Protein AF-A0A936DWG7-F1 (afdb_monomer_lite)

Radius of gyration: 22.02 Å; chains: 1; bounding box: 69×38×77 Å

Sequence (192 aa):
MTRKFGAIISVIAIIFLAYLLLLCFPQPFFKDSIRYRNLTLYSDRPFDMESGLRLLAMAQDKLGDSPFYLPSEEHTIFICNERWRQILFFNRNYRVGGVNYFPLTRNVFLRDSIIEENRLRGPGGKLVDGDRTLDYFIAHEIAHTLTGEAVEACVITGSPNGFGKAMPITSGRGNPSITMRHSRHSSIKLRK

pLDDT: mean 81.49, std 21.58, range [28.12, 98.62]

Foldseek 3Di:
DVVVVVVVVVVVVVVVVVLLVCLADVQVQFDDWDDDQQEIETENDDADRVLLNVLVVLLVVLLVVDPLDDSPHHAYEYEAADPVVCVSNVVPPLQDQWADDPPSDNYIYGYRAHSNVQWTAGSVRHTDDDPCGVSVSSNVRNLVRSLSVLVVCCVVVVDPVSPPDDDCPPPPDDDDDDDDDDDDDDDDDDDD

Structure (mmCIF, N/CA/C/O backbone):
data_AF-A0A936DWG7-F1
#
_entry.id   AF-A0A936DWG7-F1
#
loop_
_atom_site.group_PDB
_atom_site.id
_atom_site.type_symbol
_atom_site.label_atom_id
_atom_site.label_alt_id
_atom_site.label_comp_id
_atom_site.label_asym_id
_atom_site.label_entity_id
_atom_site.label_seq_id
_atom_site.pdbx_PDB_ins_code
_atom_site.Cartn_x
_atom_site.Cartn_y
_atom_site.Cartn_z
_atom_site.occupancy
_atom_site.B_iso_or_equiv
_atom_site.auth_seq_id
_atom_site.auth_comp_id
_atom_site.auth_asym_id
_atom_site.auth_atom_id
_atom_site.pdbx_PDB_model_num
ATOM 1 N N . MET A 1 1 ? -11.434 16.108 42.142 1.00 59.81 1 MET A N 1
ATOM 2 C CA . MET A 1 1 ? -11.319 16.554 40.732 1.00 59.81 1 MET A CA 1
ATOM 3 C C . MET A 1 1 ? -10.263 15.765 39.944 1.00 59.81 1 MET A C 1
ATOM 5 O O . MET A 1 1 ? -10.524 15.403 38.808 1.00 59.81 1 MET A O 1
ATOM 9 N N . THR A 1 2 ? -9.133 15.390 40.553 1.00 68.06 2 THR A N 1
ATOM 10 C CA . THR A 1 2 ? -7.987 14.684 39.932 1.00 68.06 2 THR A CA 1
ATOM 11 C C . THR A 1 2 ? -8.274 13.295 39.338 1.00 68.06 2 THR A C 1
ATOM 13 O O . THR A 1 2 ? -7.778 12.988 38.259 1.00 68.06 2 THR A O 1
ATOM 16 N N . ARG A 1 3 ? -9.118 12.461 39.967 1.00 73.00 3 ARG A N 1
ATOM 17 C CA . ARG A 1 3 ? -9.408 11.094 39.466 1.00 73.00 3 ARG A CA 1
ATOM 18 C C . ARG A 1 3 ? -10.137 11.069 38.113 1.00 73.00 3 ARG A C 1
ATOM 20 O O . ARG A 1 3 ? -9.858 10.199 37.298 1.00 73.00 3 ARG A O 1
ATOM 27 N N . LYS A 1 4 ? -11.036 12.030 37.855 1.00 75.38 4 LYS A N 1
ATOM 28 C CA . LYS A 1 4 ? -11.759 12.132 36.572 1.00 75.38 4 LYS A CA 1
ATOM 29 C C . LYS A 1 4 ? -10.833 12.581 35.437 1.00 75.38 4 LYS A C 1
ATOM 31 O O . LYS A 1 4 ? -10.908 12.033 34.347 1.00 75.38 4 LYS A O 1
ATOM 36 N N . PHE A 1 5 ? -9.923 13.514 35.718 1.00 78.69 5 PHE A N 1
ATOM 37 C CA . PHE A 1 5 ? -8.893 13.934 34.764 1.00 78.69 5 PHE A CA 1
ATOM 38 C C . PHE A 1 5 ? -7.913 12.802 34.436 1.00 78.69 5 PHE A C 1
ATOM 40 O O . PHE A 1 5 ? -7.628 12.577 33.265 1.00 78.69 5 PHE A O 1
ATOM 47 N N . GLY A 1 6 ? -7.469 12.037 35.442 1.00 83.75 6 GLY A N 1
ATOM 48 C CA . GLY A 1 6 ? -6.632 10.854 35.219 1.00 83.75 6 GLY A CA 1
ATOM 49 C C . GLY A 1 6 ? -7.309 9.820 34.315 1.00 83.75 6 GLY A C 1
ATOM 50 O O . GLY A 1 6 ? -6.704 9.363 33.353 1.00 83.75 6 GLY A O 1
ATOM 51 N N . ALA A 1 7 ? -8.591 9.528 34.556 1.00 88.75 7 ALA A N 1
ATOM 52 C CA . ALA A 1 7 ? -9.354 8.598 33.724 1.00 88.75 7 ALA A CA 1
ATOM 53 C C . ALA A 1 7 ? -9.474 9.063 32.262 1.00 88.75 7 ALA A C 1
ATOM 55 O O . ALA A 1 7 ? -9.305 8.257 31.352 1.00 88.75 7 ALA A O 1
ATOM 56 N N . ILE A 1 8 ? -9.716 10.357 32.024 1.00 92.81 8 ILE A N 1
ATOM 57 C CA . ILE A 1 8 ? -9.799 10.912 30.663 1.00 92.81 8 ILE A CA 1
ATOM 58 C C . ILE A 1 8 ? -8.461 10.757 29.931 1.00 92.81 8 ILE A C 1
ATOM 60 O O . ILE A 1 8 ? -8.442 10.302 28.790 1.00 92.81 8 ILE A O 1
ATOM 64 N N . ILE A 1 9 ? -7.345 11.087 30.587 1.00 93.88 9 ILE A N 1
ATOM 65 C CA . ILE A 1 9 ? -6.008 10.953 29.993 1.00 93.88 9 ILE A CA 1
ATOM 66 C C . ILE A 1 9 ? -5.720 9.491 29.642 1.00 93.88 9 ILE A C 1
ATOM 68 O O . ILE A 1 9 ? -5.266 9.210 28.535 1.00 93.88 9 ILE A O 1
ATOM 72 N N . SER A 1 10 ? -6.035 8.554 30.540 1.00 94.19 10 SER A N 1
ATOM 73 C CA . SER A 1 10 ? -5.861 7.123 30.273 1.00 94.19 10 SER A CA 1
ATOM 74 C C . SER A 1 10 ? -6.688 6.654 29.077 1.00 94.19 10 SER A C 1
ATOM 76 O O . SER A 1 10 ? -6.171 5.933 28.231 1.00 94.19 10 SER A O 1
ATOM 78 N N . VAL A 1 11 ? -7.945 7.092 28.962 1.00 96.00 11 VAL A N 1
ATOM 79 C CA . VAL A 1 11 ? -8.799 6.746 27.815 1.00 96.00 11 VAL A CA 1
ATOM 80 C C . VAL A 1 11 ? -8.210 7.277 26.509 1.00 96.00 11 VAL A C 1
ATOM 82 O O . VAL A 1 11 ? -8.122 6.532 25.536 1.00 96.00 11 VAL A O 1
ATOM 85 N N . ILE A 1 12 ? -7.752 8.532 26.483 1.00 95.81 12 ILE A N 1
ATOM 86 C CA . ILE A 1 12 ? -7.119 9.120 25.293 1.00 95.81 12 ILE A CA 1
ATOM 87 C C . ILE A 1 12 ? -5.849 8.348 24.918 1.00 95.81 12 ILE A C 1
ATOM 89 O O . ILE A 1 12 ? -5.659 8.025 23.747 1.00 95.81 12 ILE A O 1
ATOM 93 N N . ALA A 1 13 ? -5.009 8.006 25.897 1.00 95.75 13 ALA A N 1
ATOM 94 C CA . ALA A 1 13 ? -3.789 7.240 25.665 1.00 95.75 13 ALA A CA 1
ATOM 95 C C . ALA A 1 13 ? -4.081 5.840 25.100 1.00 95.75 13 ALA A C 1
ATOM 97 O O . ALA A 1 13 ? -3.400 5.401 24.176 1.00 95.75 13 ALA A O 1
ATOM 98 N N . ILE A 1 14 ? -5.121 5.165 25.599 1.00 96.75 14 ILE A N 1
ATOM 99 C CA . ILE A 1 14 ? -5.555 3.858 25.088 1.00 96.75 14 ILE A CA 1
ATOM 100 C C . ILE A 1 14 ? -6.045 3.972 23.644 1.00 96.75 14 ILE A C 1
ATOM 102 O O . ILE A 1 14 ? -5.645 3.170 22.807 1.00 96.75 14 ILE A O 1
ATOM 106 N N . ILE A 1 15 ? -6.875 4.972 23.330 1.00 95.88 15 ILE A N 1
ATOM 107 C CA . ILE A 1 15 ? -7.365 5.199 21.961 1.00 95.88 15 ILE A CA 1
ATOM 108 C C . ILE A 1 15 ? -6.196 5.487 21.017 1.00 95.88 15 ILE A C 1
ATOM 110 O O . ILE A 1 15 ? -6.139 4.937 19.919 1.00 95.88 15 ILE A O 1
ATOM 114 N N . PHE A 1 16 ? -5.248 6.317 21.450 1.00 94.62 16 PHE A N 1
ATOM 115 C CA . PHE A 1 16 ? -4.060 6.633 20.669 1.00 94.62 16 PHE A CA 1
ATOM 116 C C . PHE A 1 16 ? -3.202 5.389 20.416 1.00 94.62 16 PHE A C 1
ATOM 118 O O . PHE A 1 16 ? -2.840 5.119 19.274 1.00 94.62 16 PHE A O 1
ATOM 125 N N . LEU A 1 17 ? -2.940 4.585 21.449 1.00 96.00 17 LEU A N 1
ATOM 126 C CA . LEU A 1 17 ? -2.182 3.342 21.314 1.00 96.00 17 LEU A CA 1
ATOM 127 C C . LEU A 1 17 ? -2.896 2.334 20.404 1.00 96.00 17 LEU A C 1
ATOM 129 O O . LEU A 1 17 ? -2.261 1.723 19.549 1.00 96.00 17 LEU A O 1
ATOM 133 N N . ALA A 1 18 ? -4.215 2.192 20.544 1.00 95.38 18 ALA A N 1
ATOM 134 C CA . ALA A 1 18 ? -5.021 1.342 19.675 1.00 95.38 18 ALA A CA 1
ATOM 135 C C . ALA A 1 18 ? -4.953 1.803 18.212 1.00 95.38 18 ALA A C 1
ATOM 137 O O . ALA A 1 18 ? -4.858 0.977 17.307 1.00 95.38 18 ALA A O 1
ATOM 138 N N . TYR A 1 19 ? -4.949 3.115 17.974 1.00 94.50 19 TYR A N 1
ATOM 139 C CA . TYR A 1 19 ? -4.792 3.673 16.637 1.00 94.50 19 TYR A CA 1
ATOM 140 C C . TYR A 1 19 ? -3.392 3.416 16.056 1.00 94.50 19 TYR A C 1
ATOM 142 O O . TYR A 1 19 ? -3.284 3.033 14.894 1.00 94.50 19 TYR A O 1
ATOM 150 N N . LEU A 1 20 ? -2.324 3.532 16.853 1.00 94.06 20 LEU A N 1
ATOM 151 C CA . LEU A 1 20 ? -0.976 3.160 16.405 1.00 94.06 20 LEU A CA 1
ATOM 152 C C . LEU A 1 20 ? -0.886 1.674 16.043 1.00 94.06 20 LEU A C 1
ATOM 154 O O . LEU A 1 20 ? -0.364 1.334 14.985 1.00 94.06 20 LEU A O 1
ATOM 158 N N . LEU A 1 21 ? -1.449 0.793 16.877 1.00 94.69 21 LEU A N 1
ATOM 159 C CA . LEU A 1 21 ? -1.519 -0.639 16.579 1.00 94.69 21 LEU A CA 1
ATOM 160 C C . LEU A 1 21 ? -2.275 -0.908 15.276 1.00 94.69 21 LEU A C 1
ATOM 162 O O . LEU A 1 21 ? -1.849 -1.746 14.488 1.00 94.69 21 LEU A O 1
ATOM 166 N N . LEU A 1 22 ? -3.352 -0.168 15.020 1.00 94.56 22 LEU A N 1
ATOM 167 C CA . LEU A 1 22 ? -4.121 -0.267 13.784 1.00 94.56 22 LEU A CA 1
ATOM 168 C C . LEU A 1 22 ? -3.311 0.146 12.545 1.00 94.56 22 LEU A C 1
ATOM 170 O O . LEU A 1 22 ? -3.463 -0.472 11.494 1.00 94.56 22 LEU A O 1
ATOM 174 N N . LEU A 1 23 ? -2.436 1.151 12.652 1.00 93.44 23 LEU A N 1
ATOM 175 C CA . LEU A 1 23 ? -1.532 1.535 11.560 1.00 93.44 23 LEU A CA 1
ATOM 176 C C . LEU A 1 23 ? -0.423 0.497 11.324 1.00 93.44 23 LEU A C 1
ATOM 178 O O . LEU A 1 23 ? -0.028 0.282 10.177 1.00 93.44 23 LEU A O 1
ATOM 182 N N . CYS A 1 24 ? 0.052 -0.162 12.385 1.00 94.25 24 CYS A N 1
ATOM 183 C CA . CYS A 1 24 ? 1.051 -1.233 12.306 1.00 94.25 24 CYS A CA 1
ATOM 184 C C . CYS A 1 24 ? 0.480 -2.543 11.75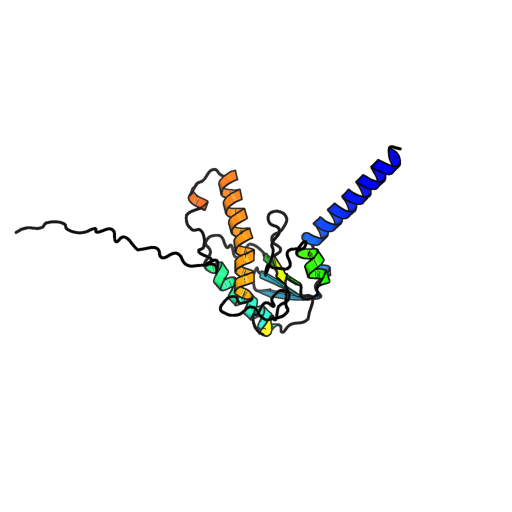2 1.00 94.25 24 CYS A C 1
ATOM 186 O O . CYS A 1 24 ? 1.146 -3.212 10.962 1.00 94.25 24 CYS A O 1
ATOM 188 N N . PHE A 1 25 ? -0.758 -2.879 12.124 1.00 95.44 25 PHE A N 1
ATOM 189 C CA . PHE A 1 25 ? -1.418 -4.141 11.786 1.00 95.44 25 PHE A CA 1
ATOM 190 C C . PHE A 1 25 ? -2.787 -3.923 11.112 1.00 95.44 25 PHE A C 1
ATOM 192 O O . PHE A 1 25 ? -3.827 -4.286 11.670 1.00 95.44 25 PHE A O 1
ATOM 199 N N . PRO A 1 26 ? -2.829 -3.319 9.910 1.00 95.62 26 PRO A N 1
ATOM 200 C CA . PRO A 1 26 ? -4.082 -3.000 9.224 1.00 95.62 26 PRO A CA 1
ATOM 201 C C . PRO A 1 26 ? -4.750 -4.216 8.553 1.00 95.62 26 PRO A C 1
ATOM 203 O O . PRO A 1 26 ? -5.912 -4.119 8.162 1.00 95.62 26 PRO A O 1
ATOM 206 N N . GLN A 1 27 ? -4.064 -5.361 8.434 1.00 96.06 27 GLN A N 1
ATOM 207 C CA . GLN A 1 27 ? -4.503 -6.558 7.697 1.00 96.06 27 GLN A CA 1
ATOM 208 C C . GLN A 1 27 ? -5.935 -7.021 8.024 1.00 96.06 27 GLN A C 1
ATOM 210 O O . GLN A 1 27 ? -6.657 -7.328 7.080 1.00 96.06 27 GLN A O 1
ATOM 215 N N . PRO A 1 28 ? -6.418 -7.015 9.287 1.00 95.69 28 PRO A N 1
ATOM 216 C CA . PRO A 1 28 ? -7.787 -7.439 9.602 1.00 95.69 28 PRO A CA 1
ATOM 217 C C . PRO A 1 28 ? -8.892 -6.650 8.878 1.00 95.69 28 PRO A C 1
ATOM 219 O O . PRO A 1 28 ? -10.031 -7.107 8.803 1.00 95.69 28 PRO A O 1
ATOM 222 N N . PHE A 1 29 ? -8.583 -5.462 8.347 1.00 95.56 29 PHE A N 1
ATOM 223 C CA . PHE A 1 29 ? -9.537 -4.624 7.622 1.00 95.56 29 PHE A CA 1
ATOM 224 C C . PHE A 1 29 ? -9.591 -4.902 6.113 1.00 95.56 29 PHE A C 1
ATOM 226 O O . PHE A 1 29 ? -10.450 -4.322 5.437 1.00 95.56 29 PHE A O 1
ATOM 233 N N . PHE A 1 30 ? -8.728 -5.775 5.590 1.00 96.56 30 PHE A N 1
ATOM 234 C CA . PHE A 1 30 ? -8.588 -6.088 4.167 1.00 96.56 30 PHE A CA 1
ATOM 235 C C . PHE A 1 30 ? -8.782 -7.588 3.962 1.00 96.56 30 PHE A C 1
ATOM 237 O O . PHE A 1 30 ? -8.206 -8.401 4.680 1.00 96.56 30 PHE A O 1
ATOM 244 N N . LYS A 1 31 ? -9.652 -7.953 3.022 1.00 93.94 31 LYS A N 1
ATOM 245 C CA . LYS A 1 31 ? -10.108 -9.341 2.865 1.00 93.94 31 LYS A CA 1
ATOM 246 C C . LYS A 1 31 ? -9.273 -10.113 1.859 1.00 93.94 31 LYS A C 1
ATOM 248 O O . LYS A 1 31 ? -9.042 -11.299 2.057 1.00 93.94 31 LYS A O 1
ATOM 253 N N . ASP A 1 32 ? -8.833 -9.427 0.813 1.00 96.62 32 ASP A N 1
ATOM 254 C CA . ASP A 1 32 ? -8.128 -10.029 -0.304 1.00 96.62 32 ASP A CA 1
ATOM 255 C C . ASP A 1 32 ? -6.668 -9.607 -0.270 1.00 96.62 32 ASP A C 1
ATOM 257 O O . ASP A 1 32 ? -6.347 -8.444 -0.001 1.00 96.62 32 ASP A O 1
ATOM 261 N N . SER A 1 33 ? -5.776 -10.554 -0.537 1.00 98.06 33 SER A N 1
ATOM 262 C CA . SER A 1 33 ? -4.351 -10.280 -0.598 1.00 98.06 33 SER A CA 1
ATOM 263 C C . SER A 1 33 ? -3.635 -11.167 -1.599 1.00 98.06 33 SER A C 1
ATOM 265 O O . SER A 1 33 ? -4.058 -12.279 -1.912 1.00 98.06 33 SER A O 1
ATOM 267 N N . ILE A 1 34 ? -2.527 -10.648 -2.114 1.00 98.31 34 ILE A N 1
ATOM 268 C CA . ILE A 1 34 ? -1.602 -11.395 -2.955 1.00 98.31 34 ILE A CA 1
ATOM 269 C C . ILE A 1 34 ? -0.180 -10.941 -2.653 1.00 98.31 34 ILE A C 1
ATOM 271 O O . ILE A 1 34 ? 0.059 -9.796 -2.262 1.00 98.31 34 ILE A O 1
ATOM 275 N N . ARG A 1 35 ? 0.784 -11.838 -2.838 1.00 98.31 35 ARG A N 1
ATOM 276 C CA . ARG A 1 35 ? 2.198 -11.546 -2.622 1.00 98.31 35 ARG A CA 1
ATOM 277 C C . ARG A 1 35 ? 2.997 -11.855 -3.875 1.00 98.31 35 ARG A C 1
ATOM 279 O O . ARG A 1 35 ? 2.847 -12.921 -4.465 1.00 98.31 35 ARG A O 1
ATOM 286 N N . TYR A 1 36 ? 3.887 -10.938 -4.229 1.00 98.12 36 TYR A N 1
ATOM 287 C CA . TYR A 1 36 ? 4.891 -11.126 -5.263 1.00 98.12 36 TYR A CA 1
ATOM 288 C C . TYR A 1 36 ? 6.257 -10.739 -4.691 1.00 98.12 36 TYR A C 1
ATOM 290 O O . TYR A 1 36 ? 6.542 -9.571 -4.426 1.00 98.12 36 TYR A O 1
ATOM 298 N N . ARG A 1 37 ? 7.100 -11.752 -4.458 1.00 96.31 37 ARG A N 1
ATOM 299 C CA . ARG A 1 37 ? 8.408 -11.625 -3.793 1.00 96.31 37 ARG A CA 1
ATOM 300 C C . ARG A 1 37 ? 8.305 -10.940 -2.421 1.00 96.31 37 ARG A C 1
ATOM 302 O O . ARG A 1 37 ? 7.714 -11.518 -1.512 1.00 96.31 37 ARG A O 1
ATOM 309 N N . ASN A 1 38 ? 8.888 -9.757 -2.251 1.00 97.00 38 ASN A N 1
ATOM 310 C CA . ASN A 1 38 ? 8.890 -8.960 -1.022 1.00 97.00 38 ASN A CA 1
ATOM 311 C C . ASN A 1 38 ? 7.795 -7.880 -0.987 1.00 97.00 38 ASN A C 1
ATOM 313 O O . ASN A 1 38 ? 7.716 -7.129 -0.017 1.00 97.00 38 ASN A O 1
ATOM 317 N N . LEU A 1 39 ? 6.939 -7.803 -2.011 1.00 98.38 39 LEU A N 1
ATOM 318 C CA . LEU A 1 39 ? 5.782 -6.913 -2.020 1.00 98.38 39 LEU A CA 1
ATOM 319 C C . LEU A 1 39 ? 4.508 -7.709 -1.730 1.00 98.38 39 LEU A C 1
ATOM 321 O O . LEU A 1 39 ? 4.229 -8.714 -2.389 1.00 98.38 39 LEU A O 1
ATOM 325 N N . THR A 1 40 ? 3.718 -7.244 -0.767 1.00 98.50 40 THR A N 1
ATOM 326 C CA . THR A 1 40 ? 2.397 -7.815 -0.467 1.00 98.50 40 THR A CA 1
ATOM 327 C C . THR A 1 40 ? 1.323 -6.763 -0.690 1.00 98.50 40 THR A C 1
ATOM 329 O O . THR A 1 40 ? 1.408 -5.671 -0.137 1.00 98.50 40 THR A O 1
ATOM 332 N N . LEU A 1 41 ? 0.310 -7.092 -1.484 1.00 98.56 41 LEU A N 1
ATOM 333 C CA . LEU A 1 41 ? -0.851 -6.251 -1.745 1.00 98.56 41 LEU A CA 1
ATOM 334 C C . LEU A 1 41 ? -2.045 -6.763 -0.954 1.00 98.56 41 LEU A C 1
ATOM 336 O O . LEU A 1 41 ? -2.360 -7.947 -1.014 1.00 98.56 41 LEU A O 1
ATOM 340 N N . TYR A 1 42 ? -2.735 -5.855 -0.283 1.00 98.44 42 TYR A N 1
ATOM 341 C CA . TYR A 1 42 ? -4.020 -6.065 0.361 1.00 98.44 42 TYR A CA 1
ATOM 342 C C . TYR A 1 42 ? -5.062 -5.144 -0.266 1.00 98.44 42 TYR A C 1
ATOM 344 O O . TYR A 1 42 ? -4.783 -3.982 -0.565 1.00 98.44 42 TYR A O 1
ATOM 352 N N . SER A 1 43 ? -6.283 -5.642 -0.409 1.00 97.69 43 SER A N 1
ATOM 353 C CA . SER A 1 43 ? -7.432 -4.882 -0.885 1.00 97.69 43 SER A CA 1
ATOM 354 C C . SER A 1 43 ? -8.655 -5.184 -0.026 1.00 97.69 43 SER A C 1
ATOM 356 O O . SER A 1 43 ? -8.849 -6.282 0.501 1.00 97.69 43 SER A O 1
ATOM 358 N N . ASP A 1 44 ? -9.493 -4.171 0.154 1.00 95.69 44 ASP A N 1
ATOM 359 C CA . ASP A 1 44 ? -10.785 -4.323 0.810 1.00 95.69 44 ASP A CA 1
ATOM 360 C C . ASP A 1 44 ? -11.908 -4.778 -0.133 1.00 95.69 44 ASP A C 1
ATOM 362 O O . ASP A 1 44 ? -13.033 -5.010 0.323 1.00 95.69 44 ASP A O 1
ATOM 366 N N . ARG A 1 45 ? -11.594 -4.921 -1.423 1.00 95.12 45 ARG A N 1
ATOM 367 C CA . ARG A 1 45 ? -12.447 -5.487 -2.470 1.00 95.12 45 ARG A CA 1
ATOM 368 C C . ARG A 1 45 ? -11.715 -6.629 -3.186 1.00 95.12 45 ARG A C 1
ATOM 370 O O . ARG A 1 45 ? -10.493 -6.525 -3.334 1.00 95.12 45 ARG A O 1
ATOM 377 N N . PRO A 1 46 ? -12.446 -7.638 -3.688 1.00 96.50 46 PRO A N 1
ATOM 378 C CA . PRO A 1 46 ? -11.851 -8.700 -4.486 1.00 96.50 46 PRO A CA 1
ATOM 379 C C . PRO A 1 46 ? -11.253 -8.136 -5.770 1.00 96.50 46 PRO A C 1
ATOM 381 O O . PRO A 1 46 ? -11.751 -7.148 -6.313 1.00 96.50 46 PRO A O 1
ATOM 384 N N . PHE A 1 47 ? -10.194 -8.784 -6.238 1.00 96.88 47 PHE A N 1
ATOM 385 C CA . PHE A 1 47 ? -9.507 -8.458 -7.480 1.00 96.88 47 PHE A CA 1
ATOM 386 C C . PHE A 1 47 ? -8.986 -9.735 -8.142 1.00 96.88 47 PHE A C 1
ATOM 388 O O . PHE A 1 47 ? -8.818 -10.769 -7.490 1.00 96.88 47 PHE A O 1
ATOM 395 N N . ASP A 1 48 ? -8.729 -9.663 -9.442 1.00 96.75 48 ASP A N 1
ATOM 396 C CA . ASP A 1 48 ? -8.140 -10.764 -10.199 1.00 96.75 48 ASP A CA 1
ATOM 397 C C . ASP A 1 48 ? -6.681 -11.026 -9.781 1.00 96.75 48 ASP A C 1
ATOM 399 O O . ASP A 1 48 ? -5.830 -10.129 -9.786 1.00 96.75 48 ASP A O 1
ATOM 403 N N . MET A 1 49 ? -6.372 -12.283 -9.451 1.00 96.81 49 MET A N 1
ATOM 404 C CA . MET A 1 49 ? -5.053 -12.684 -8.954 1.00 96.81 49 MET A CA 1
ATOM 405 C C . MET A 1 49 ? -3.946 -12.396 -9.971 1.00 96.81 49 MET A C 1
ATOM 407 O O . MET A 1 49 ? -2.874 -11.919 -9.593 1.00 96.81 49 MET A O 1
ATOM 411 N N . GLU A 1 50 ? -4.191 -12.667 -11.255 1.00 98.06 50 GLU A N 1
ATOM 412 C CA . GLU A 1 50 ? -3.192 -12.461 -12.304 1.00 98.06 50 GLU A CA 1
ATOM 413 C C . GLU A 1 50 ? -2.863 -10.969 -12.449 1.00 98.06 50 GLU A C 1
ATOM 415 O O . GLU A 1 50 ? -1.697 -10.577 -12.504 1.00 98.06 50 GLU A O 1
ATOM 420 N N . SER A 1 51 ? -3.889 -10.120 -12.416 1.00 98.12 51 SER A N 1
ATOM 421 C CA . SER A 1 51 ? -3.757 -8.664 -12.420 1.00 98.12 51 SER A CA 1
ATOM 422 C C . SER A 1 51 ? -2.994 -8.141 -11.208 1.00 98.12 51 SER A C 1
ATOM 424 O O . SER A 1 51 ? -2.099 -7.312 -11.370 1.00 98.12 51 SER A O 1
ATOM 426 N N . GLY A 1 52 ? -3.279 -8.656 -10.009 1.00 98.19 52 GLY A N 1
ATOM 427 C CA . G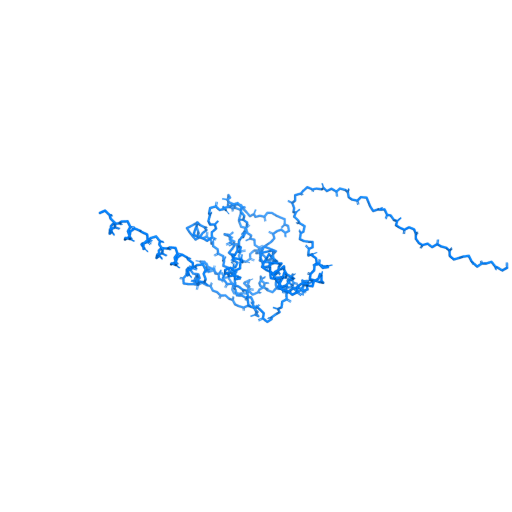LY A 1 52 ? -2.547 -8.294 -8.795 1.00 98.19 52 GLY A CA 1
ATOM 428 C C . GLY A 1 52 ? -1.064 -8.678 -8.849 1.00 98.19 52 GLY A C 1
ATOM 429 O O . GLY A 1 52 ? -0.204 -7.876 -8.485 1.00 98.19 52 GLY A O 1
ATOM 430 N N . LEU A 1 53 ? -0.743 -9.872 -9.359 1.00 98.62 53 LEU A N 1
ATOM 431 C CA . LEU A 1 53 ? 0.644 -10.309 -9.554 1.00 98.62 53 LEU A CA 1
ATOM 432 C C . LEU A 1 53 ? 1.372 -9.447 -10.591 1.00 98.62 53 LEU A C 1
ATOM 434 O O . LEU A 1 53 ? 2.490 -9.000 -10.330 1.00 98.62 53 LEU A O 1
ATOM 438 N N . ARG A 1 54 ? 0.735 -9.160 -11.736 1.00 98.56 54 ARG A N 1
ATOM 439 C CA . ARG A 1 54 ? 1.288 -8.262 -12.765 1.00 98.56 54 ARG A CA 1
ATOM 440 C C . ARG A 1 54 ? 1.545 -6.864 -12.211 1.00 98.56 54 ARG A C 1
ATOM 442 O O . ARG A 1 54 ? 2.612 -6.306 -12.452 1.00 98.56 54 ARG A O 1
ATOM 449 N N . LEU A 1 55 ? 0.600 -6.314 -11.449 1.00 98.50 55 LEU A N 1
ATOM 450 C CA . LEU A 1 55 ? 0.733 -5.009 -10.805 1.00 98.50 55 LEU A CA 1
ATOM 451 C C . LEU A 1 55 ? 1.974 -4.949 -9.906 1.00 98.50 55 LEU A C 1
ATOM 453 O O . LEU A 1 55 ? 2.768 -4.013 -10.010 1.00 98.50 55 LEU A O 1
ATOM 457 N N . LEU A 1 56 ? 2.161 -5.953 -9.045 1.00 98.50 56 LEU A N 1
ATOM 458 C CA . LEU A 1 56 ? 3.313 -5.997 -8.145 1.00 98.50 56 LEU A CA 1
ATOM 459 C C . LEU A 1 56 ? 4.633 -6.238 -8.877 1.00 98.50 56 LEU A C 1
ATOM 461 O O . LEU A 1 56 ? 5.647 -5.678 -8.466 1.00 98.50 56 LEU A O 1
ATOM 465 N N . ALA A 1 57 ? 4.633 -7.014 -9.962 1.00 98.38 57 ALA A N 1
ATOM 466 C CA . ALA A 1 57 ? 5.811 -7.170 -10.809 1.00 98.38 57 ALA A CA 1
ATOM 467 C C . ALA A 1 57 ? 6.232 -5.830 -11.433 1.00 98.38 57 ALA A C 1
ATOM 469 O O . ALA A 1 57 ? 7.382 -5.430 -11.280 1.00 98.38 57 ALA A O 1
ATOM 470 N N . MET A 1 58 ? 5.291 -5.080 -12.020 1.00 98.12 58 MET A N 1
ATOM 471 C CA . MET A 1 58 ? 5.572 -3.753 -12.588 1.00 98.12 58 MET A CA 1
ATOM 472 C C . MET A 1 58 ? 6.080 -2.760 -11.535 1.00 98.12 58 MET A C 1
ATOM 474 O O . MET A 1 58 ? 7.011 -1.996 -11.793 1.00 98.12 58 MET A O 1
ATOM 478 N N . ALA A 1 59 ? 5.494 -2.771 -10.333 1.00 97.88 59 ALA A N 1
ATOM 479 C CA . ALA A 1 59 ? 5.955 -1.925 -9.235 1.00 97.88 59 ALA A CA 1
ATOM 480 C C . ALA A 1 59 ? 7.371 -2.310 -8.780 1.00 97.88 59 ALA A C 1
ATOM 482 O O . ALA A 1 59 ? 8.198 -1.432 -8.535 1.00 97.88 59 ALA A O 1
ATOM 483 N N . GLN A 1 60 ? 7.668 -3.609 -8.698 1.00 96.94 60 GLN A N 1
ATOM 484 C CA . GLN A 1 60 ? 8.997 -4.100 -8.354 1.00 96.94 60 GLN A CA 1
ATOM 485 C C . GLN A 1 60 ? 10.044 -3.719 -9.402 1.00 96.94 60 GLN A C 1
ATOM 487 O O . GLN A 1 60 ? 11.133 -3.306 -9.014 1.00 96.94 60 GLN A O 1
ATOM 492 N N . ASP A 1 61 ? 9.728 -3.807 -10.694 1.00 96.81 61 ASP A N 1
ATOM 493 C CA . ASP A 1 61 ? 10.660 -3.414 -11.756 1.00 96.81 61 ASP A CA 1
ATOM 494 C C . ASP A 1 61 ? 11.060 -1.938 -11.610 1.00 96.81 61 ASP A C 1
ATOM 496 O O . ASP A 1 61 ? 12.243 -1.611 -11.645 1.00 96.81 61 ASP A O 1
ATOM 500 N N . LYS A 1 62 ? 10.098 -1.051 -11.311 1.00 95.69 62 LYS A N 1
ATOM 501 C CA . LYS A 1 62 ? 10.377 0.373 -11.033 1.00 95.69 62 LYS A CA 1
ATOM 502 C C . LYS A 1 62 ? 11.210 0.595 -9.775 1.00 95.69 62 LYS A C 1
ATOM 504 O O . LYS A 1 62 ? 11.994 1.538 -9.714 1.00 95.69 62 LYS A O 1
ATOM 509 N N . LEU A 1 63 ? 11.004 -0.226 -8.747 1.00 96.19 63 LEU A N 1
ATOM 510 C CA . LEU A 1 63 ? 11.789 -0.161 -7.516 1.00 96.19 63 LEU A CA 1
ATOM 511 C C . LEU A 1 63 ? 13.211 -0.684 -7.724 1.00 96.19 63 LEU A C 1
ATOM 513 O O . LEU A 1 63 ? 14.132 -0.157 -7.109 1.00 96.19 63 LEU A O 1
ATOM 517 N N . GLY A 1 64 ? 13.400 -1.661 -8.614 1.00 94.00 64 GLY A N 1
ATOM 518 C CA . GLY A 1 64 ? 14.704 -2.224 -8.966 1.00 94.00 64 GLY A CA 1
ATOM 519 C C . GLY A 1 64 ? 15.683 -1.207 -9.558 1.00 94.00 64 GLY A C 1
ATOM 520 O O . GLY A 1 64 ? 16.892 -1.382 -9.427 1.00 94.00 64 GLY A O 1
ATOM 521 N N . ASP A 1 65 ? 15.177 -0.113 -10.129 1.00 91.38 65 ASP A N 1
ATOM 522 C CA . ASP A 1 65 ? 15.998 1.006 -10.604 1.00 91.38 65 ASP A CA 1
ATOM 523 C C . ASP A 1 65 ? 16.582 1.856 -9.456 1.00 91.38 65 ASP A C 1
ATOM 525 O O . ASP A 1 65 ? 17.503 2.653 -9.663 1.00 91.38 65 ASP A O 1
ATOM 529 N N . SER A 1 66 ? 16.057 1.712 -8.233 1.00 88.31 66 SER A N 1
ATOM 530 C CA . SER A 1 66 ? 16.529 2.440 -7.057 1.00 88.31 66 SER A CA 1
ATOM 531 C C . SER A 1 66 ? 17.713 1.724 -6.398 1.00 88.31 66 SER A C 1
ATOM 533 O O . SER A 1 66 ? 17.587 0.565 -6.006 1.00 88.31 66 SER A O 1
ATOM 535 N N . PRO A 1 67 ? 18.840 2.417 -6.144 1.00 90.75 67 PRO A N 1
ATOM 536 C CA . PRO A 1 67 ? 19.961 1.836 -5.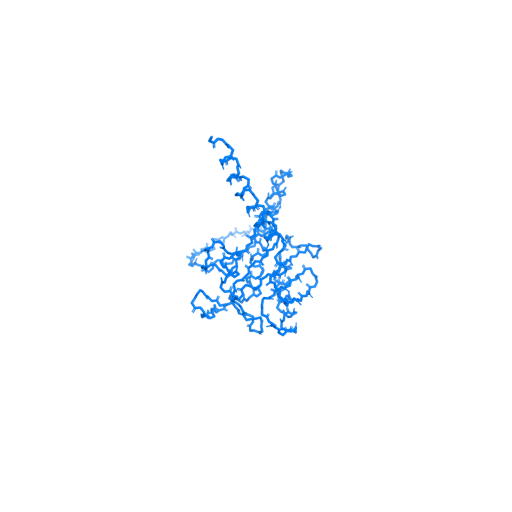405 1.00 90.75 67 PRO A CA 1
ATOM 537 C C . PRO A 1 67 ? 19.643 1.584 -3.923 1.00 90.75 67 PRO A C 1
ATOM 539 O O . PRO A 1 67 ? 20.412 0.907 -3.248 1.00 90.75 67 PRO A O 1
ATOM 542 N N . PHE A 1 68 ? 18.547 2.152 -3.411 1.00 91.19 68 PHE A N 1
ATOM 543 C CA . PHE A 1 68 ? 18.110 1.974 -2.027 1.00 91.19 68 PHE A CA 1
ATOM 544 C C . PHE A 1 68 ? 17.150 0.797 -1.859 1.00 91.19 68 PHE A C 1
ATOM 546 O O . PHE A 1 68 ? 16.852 0.421 -0.734 1.00 91.19 68 PHE A O 1
ATOM 553 N N . TYR A 1 69 ? 16.643 0.223 -2.953 1.00 93.69 69 TYR A N 1
ATOM 554 C CA . TYR A 1 69 ? 15.715 -0.893 -2.865 1.00 93.69 69 TYR A CA 1
ATOM 555 C C . TYR A 1 69 ? 16.460 -2.200 -2.602 1.00 93.69 69 TYR A C 1
ATOM 557 O O . TYR A 1 69 ? 17.336 -2.605 -3.368 1.00 93.69 69 TYR A O 1
ATOM 565 N N . LEU A 1 70 ? 16.068 -2.889 -1.534 1.00 91.69 70 LEU A N 1
ATOM 566 C CA . LEU A 1 70 ? 16.615 -4.186 -1.166 1.00 91.69 70 LEU A CA 1
ATOM 567 C C . LEU A 1 70 ? 15.529 -5.262 -1.312 1.00 91.69 70 LEU A C 1
ATOM 569 O O . LEU A 1 70 ? 14.531 -5.227 -0.593 1.00 91.69 70 LEU A O 1
ATOM 573 N N . PRO A 1 71 ? 15.715 -6.277 -2.179 1.00 89.94 71 PRO A N 1
ATOM 574 C CA . PRO A 1 71 ? 14.747 -7.369 -2.334 1.00 89.94 71 PRO A CA 1
ATOM 575 C C . PRO A 1 71 ? 14.498 -8.190 -1.058 1.00 89.94 71 PRO A C 1
ATOM 577 O O . PRO A 1 71 ? 13.543 -8.961 -1.004 1.00 89.94 71 PRO A O 1
ATOM 580 N N . SER A 1 72 ? 15.363 -8.060 -0.048 1.00 91.19 72 SER A N 1
ATOM 581 C CA . SER A 1 72 ? 15.206 -8.681 1.269 1.00 91.19 72 SER A CA 1
ATOM 582 C C . SER A 1 72 ? 14.240 -7.934 2.193 1.00 91.19 72 SER A C 1
ATOM 584 O O . SER A 1 72 ? 13.832 -8.499 3.203 1.00 91.19 72 SER A O 1
ATOM 586 N N . GLU A 1 73 ? 13.891 -6.681 1.894 1.00 92.38 73 GLU A N 1
ATOM 587 C CA . GLU A 1 73 ? 13.015 -5.868 2.738 1.00 92.38 73 GLU A CA 1
ATOM 588 C C . GLU A 1 73 ? 11.560 -5.969 2.294 1.00 92.38 73 GLU A C 1
ATOM 590 O O . GLU A 1 73 ? 11.234 -5.777 1.124 1.00 92.38 73 GLU A O 1
ATOM 595 N N . GLU A 1 74 ? 10.667 -6.282 3.229 1.00 95.06 74 GLU A N 1
ATOM 596 C CA . GLU A 1 74 ? 9.247 -6.419 2.925 1.00 95.06 74 GLU A CA 1
ATOM 597 C C . GLU A 1 74 ? 8.531 -5.067 2.915 1.00 95.06 74 GLU A C 1
ATOM 599 O O . GLU A 1 74 ? 8.676 -4.255 3.834 1.00 95.06 74 GLU A O 1
ATOM 604 N N . HIS A 1 75 ? 7.682 -4.869 1.906 1.00 96.06 75 HIS A N 1
ATOM 605 C CA . HIS A 1 75 ? 6.768 -3.735 1.824 1.00 96.06 75 HIS A CA 1
ATOM 606 C C . HIS A 1 75 ? 5.338 -4.236 1.666 1.00 96.06 75 HIS A C 1
ATOM 608 O O . HIS A 1 75 ? 5.054 -5.139 0.871 1.00 96.06 75 HIS A O 1
ATOM 614 N N . THR A 1 76 ? 4.424 -3.621 2.414 1.00 97.81 76 THR A N 1
ATOM 615 C CA . THR A 1 76 ? 3.008 -3.984 2.373 1.00 97.81 76 THR A CA 1
ATOM 616 C C . THR A 1 76 ? 2.183 -2.811 1.873 1.00 97.81 76 THR A C 1
ATOM 618 O O . THR A 1 76 ? 2.287 -1.701 2.389 1.00 97.81 76 THR A O 1
ATOM 621 N N . ILE A 1 77 ? 1.368 -3.071 0.859 1.00 98.19 77 ILE A N 1
ATOM 622 C CA . ILE A 1 77 ? 0.522 -2.110 0.169 1.00 98.19 77 ILE A CA 1
ATOM 623 C C . ILE A 1 77 ? -0.933 -2.421 0.511 1.00 98.19 77 ILE A C 1
ATOM 625 O O . ILE A 1 77 ? -1.360 -3.567 0.418 1.00 98.19 77 ILE A O 1
ATOM 629 N N . PHE A 1 78 ? -1.707 -1.398 0.847 1.00 97.94 78 PHE A N 1
ATOM 630 C CA . PHE A 1 78 ? -3.120 -1.490 1.191 1.00 97.94 78 PHE A CA 1
ATOM 631 C C . PHE A 1 78 ? -3.943 -0.588 0.271 1.00 97.94 78 PHE A C 1
ATOM 633 O O . PHE A 1 78 ? -3.767 0.630 0.278 1.00 97.94 78 PHE A O 1
ATOM 640 N N . ILE A 1 79 ? -4.863 -1.164 -0.504 1.00 97.06 79 ILE A N 1
ATOM 641 C CA . ILE A 1 79 ? -5.816 -0.412 -1.326 1.00 97.06 79 ILE A CA 1
ATOM 642 C C . ILE A 1 79 ? -7.081 -0.140 -0.513 1.00 97.06 79 ILE A C 1
ATOM 644 O O . ILE A 1 79 ? -7.871 -1.040 -0.231 1.00 97.06 79 ILE A O 1
ATOM 648 N N . CYS A 1 80 ? -7.281 1.120 -0.142 1.00 94.94 80 CYS A N 1
ATOM 649 C CA . CYS A 1 80 ? -8.441 1.605 0.595 1.00 94.94 80 CYS A CA 1
ATOM 650 C C . CYS A 1 80 ? -9.538 2.057 -0.380 1.00 94.94 80 CYS A C 1
ATOM 652 O O . CYS A 1 80 ? -9.658 3.255 -0.671 1.00 94.94 80 CYS A O 1
ATOM 654 N N . ASN A 1 81 ? -10.354 1.130 -0.888 1.00 93.56 81 ASN A N 1
ATOM 655 C CA . ASN A 1 81 ? -11.439 1.492 -1.802 1.00 93.56 81 ASN A CA 1
ATOM 656 C C . ASN A 1 81 ? -12.620 2.142 -1.077 1.00 93.56 81 ASN A C 1
ATOM 658 O O . ASN A 1 81 ? -13.183 3.122 -1.563 1.00 93.56 81 ASN A O 1
ATOM 662 N N . GLU A 1 82 ? -12.975 1.651 0.110 1.00 91.81 82 GLU A N 1
ATOM 663 C CA . GLU A 1 82 ? -14.072 2.222 0.886 1.00 91.81 82 GLU A CA 1
ATOM 664 C C . GLU A 1 82 ? -13.692 3.538 1.572 1.00 91.81 82 GLU A C 1
ATOM 666 O O . GLU A 1 82 ? -12.635 3.682 2.197 1.00 91.81 82 GLU A O 1
ATOM 671 N N . ARG A 1 83 ? -14.620 4.503 1.537 1.00 88.44 83 ARG A N 1
ATOM 672 C CA . ARG A 1 83 ? -14.393 5.859 2.059 1.00 88.44 83 ARG A CA 1
ATOM 673 C C . ARG A 1 83 ? -13.987 5.866 3.532 1.00 88.44 83 ARG A C 1
ATOM 675 O O . ARG A 1 83 ? -13.134 6.656 3.918 1.00 88.44 83 ARG A O 1
ATOM 682 N N . TRP A 1 84 ? -14.572 5.009 4.365 1.00 90.81 84 TRP A N 1
ATOM 683 C CA . TRP A 1 84 ? -14.250 4.985 5.794 1.00 90.81 84 TRP A CA 1
ATOM 684 C C . TRP A 1 84 ? -12.818 4.494 6.066 1.00 90.81 84 TRP A C 1
ATOM 686 O O . TRP A 1 84 ? -12.175 5.019 6.972 1.00 90.81 84 TRP A O 1
ATOM 696 N N . ARG A 1 85 ? -12.277 3.575 5.249 1.00 92.81 85 ARG A N 1
ATOM 697 C CA . ARG A 1 85 ? -10.864 3.164 5.337 1.00 92.81 85 ARG A CA 1
ATOM 698 C C . ARG A 1 85 ? -9.946 4.298 4.918 1.00 92.81 85 ARG A C 1
ATOM 700 O O . ARG A 1 85 ? -8.948 4.547 5.581 1.00 92.81 85 ARG A O 1
ATOM 707 N N . GLN A 1 86 ? -10.316 5.046 3.880 1.00 90.19 86 GLN A N 1
ATOM 708 C CA . GLN A 1 86 ? -9.571 6.250 3.507 1.00 90.19 86 GLN A CA 1
ATOM 709 C C . GLN A 1 86 ? -9.567 7.275 4.649 1.00 90.19 86 GLN A C 1
ATOM 711 O O . GLN A 1 86 ? -8.518 7.809 4.979 1.00 90.19 86 GLN A O 1
ATOM 716 N N . ILE A 1 87 ? -10.705 7.523 5.308 1.00 88.69 87 ILE A N 1
ATOM 717 C CA . ILE A 1 87 ? -10.767 8.420 6.478 1.00 88.69 87 ILE A CA 1
ATOM 718 C C . ILE A 1 87 ? -9.804 7.951 7.579 1.00 88.69 87 ILE A C 1
ATOM 720 O O . ILE A 1 87 ? -9.089 8.775 8.148 1.00 88.69 87 ILE A O 1
ATOM 724 N N . LEU A 1 88 ? -9.779 6.645 7.847 1.00 90.75 88 LEU A N 1
ATOM 725 C CA . LEU A 1 88 ? -8.989 6.039 8.914 1.00 90.75 88 LEU A CA 1
ATOM 726 C C . LEU A 1 88 ? -7.474 6.063 8.641 1.00 90.75 88 LEU A C 1
ATOM 728 O O . LEU A 1 88 ? -6.695 6.385 9.537 1.00 90.75 88 LEU A O 1
ATOM 732 N N . PHE A 1 89 ? -7.071 5.751 7.406 1.00 90.25 89 PHE A N 1
ATOM 733 C CA . PHE A 1 89 ? -5.669 5.557 7.021 1.00 90.25 89 PHE A CA 1
ATOM 734 C C . PHE A 1 89 ? -5.037 6.736 6.262 1.00 90.25 89 PHE A C 1
ATOM 736 O O . PHE A 1 89 ? -3.847 6.690 6.002 1.00 90.25 89 PHE A O 1
ATOM 743 N N . PHE A 1 90 ? -5.787 7.784 5.885 1.00 87.00 90 PHE A N 1
ATOM 744 C CA . PHE A 1 90 ? -5.240 8.977 5.200 1.00 87.00 90 PHE A CA 1
ATOM 745 C C . PHE A 1 90 ? -5.309 10.256 6.049 1.00 87.00 90 PHE A C 1
ATOM 747 O O . PHE A 1 90 ? -4.950 11.333 5.567 1.00 87.00 90 PHE A O 1
ATOM 754 N N . ASN A 1 91 ? -5.809 10.186 7.291 1.00 73.38 91 ASN A N 1
ATOM 755 C CA . ASN A 1 91 ? -5.868 11.311 8.239 1.00 73.38 91 ASN A CA 1
ATOM 756 C C . ASN A 1 91 ? -6.332 12.645 7.627 1.00 73.38 91 ASN A C 1
ATOM 758 O O . ASN A 1 91 ? -5.773 13.707 7.891 1.00 73.38 91 ASN A O 1
ATOM 762 N N . ARG A 1 92 ? -7.401 12.586 6.820 1.00 59.69 92 ARG A N 1
ATOM 763 C CA . ARG A 1 92 ? -8.046 13.709 6.109 1.00 59.69 92 ARG A CA 1
ATOM 764 C C . ARG A 1 92 ? -7.329 14.278 4.880 1.00 59.69 92 ARG A C 1
ATOM 766 O O . ARG A 1 92 ? -7.887 15.179 4.249 1.00 59.69 92 ARG A O 1
ATOM 773 N N . ASN A 1 93 ? -6.180 13.751 4.461 1.00 66.12 93 ASN A N 1
ATOM 774 C CA . ASN A 1 93 ? -5.574 14.160 3.193 1.00 66.12 93 ASN A CA 1
ATOM 775 C C . ASN A 1 93 ? -6.154 13.370 2.007 1.00 66.12 93 ASN A C 1
ATOM 777 O O . ASN A 1 93 ? -5.480 12.583 1.357 1.00 66.12 93 ASN A O 1
ATOM 781 N N . TYR A 1 94 ? -7.427 13.600 1.682 1.00 60.66 94 TYR A N 1
ATOM 782 C CA . TYR A 1 94 ? -8.109 12.871 0.598 1.00 60.66 94 TYR A CA 1
ATOM 783 C C . TYR A 1 94 ? -7.605 13.232 -0.808 1.00 60.66 94 TYR A C 1
ATOM 785 O O . TYR A 1 94 ? -8.038 12.642 -1.797 1.00 60.66 94 TYR A O 1
ATOM 793 N N . ARG A 1 95 ? -6.728 14.238 -0.929 1.00 67.62 95 ARG A N 1
ATOM 794 C CA . ARG A 1 95 ? -6.236 14.734 -2.221 1.00 67.62 95 ARG A CA 1
ATOM 795 C C . ARG A 1 95 ? -5.031 13.952 -2.735 1.00 67.62 95 ARG A C 1
ATOM 797 O O . ARG A 1 95 ? -4.824 13.945 -3.950 1.00 67.62 95 ARG A O 1
ATOM 804 N N . VAL A 1 96 ? -4.292 13.258 -1.870 1.00 79.19 96 VAL A N 1
ATOM 805 C CA . VAL A 1 96 ? -3.134 12.447 -2.278 1.00 79.19 96 VAL A CA 1
ATOM 806 C C . VAL A 1 96 ? -3.554 11.069 -2.783 1.00 79.19 96 VAL A C 1
ATOM 808 O O . VAL A 1 96 ? -4.628 10.578 -2.441 1.00 79.19 96 VAL A O 1
ATOM 811 N N . GLY A 1 97 ? -2.745 10.492 -3.674 1.00 77.88 97 GLY A N 1
ATOM 812 C CA . GLY A 1 97 ? -2.989 9.153 -4.219 1.00 77.88 97 GLY A CA 1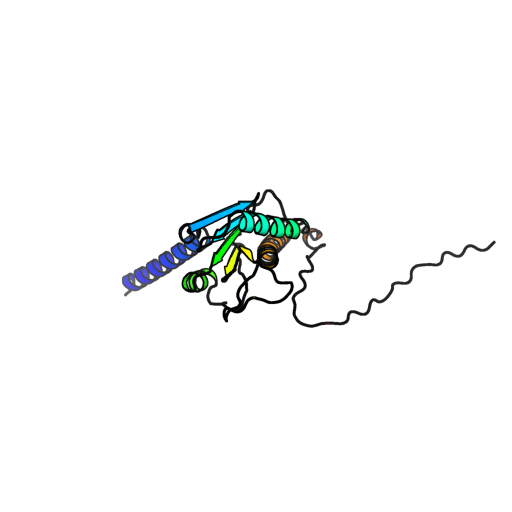
ATOM 813 C C . GLY A 1 97 ? -2.581 8.039 -3.257 1.00 77.88 97 GLY A C 1
ATOM 814 O O . GLY A 1 97 ? -3.235 7.000 -3.227 1.00 77.88 97 GLY A O 1
ATOM 815 N N . GLY A 1 98 ? -1.574 8.300 -2.425 1.00 87.06 98 GLY A N 1
ATOM 816 C CA . GLY A 1 98 ? -1.107 7.398 -1.391 1.00 87.06 98 GLY A CA 1
ATOM 817 C C . GLY A 1 98 ? -0.510 8.138 -0.202 1.00 87.06 98 GLY A C 1
ATOM 818 O O . GLY A 1 98 ? -0.329 9.358 -0.247 1.00 87.06 98 GLY A O 1
ATOM 819 N N . VAL A 1 99 ? -0.279 7.387 0.869 1.00 89.31 99 VAL A N 1
ATOM 820 C CA . VAL A 1 99 ? 0.482 7.800 2.046 1.00 89.31 99 VAL A CA 1
ATOM 821 C C . VAL A 1 99 ? 1.304 6.624 2.559 1.00 89.31 99 VAL A C 1
ATOM 823 O O . VAL A 1 99 ? 0.889 5.467 2.464 1.00 89.31 99 VAL A O 1
ATOM 826 N N . ASN A 1 100 ? 2.433 6.931 3.180 1.00 88.94 100 ASN A N 1
ATOM 827 C CA . ASN A 1 100 ? 3.140 6.022 4.065 1.00 88.94 100 ASN A CA 1
ATOM 828 C C . ASN A 1 100 ? 3.314 6.687 5.440 1.00 88.94 100 ASN A C 1
ATOM 830 O O . ASN A 1 100 ? 3.082 7.888 5.603 1.00 88.94 100 ASN A O 1
ATOM 834 N N . TYR A 1 101 ? 3.694 5.897 6.441 1.00 86.00 101 TYR A N 1
ATOM 835 C CA . TYR A 1 101 ? 3.883 6.374 7.813 1.00 86.00 101 TYR A CA 1
ATOM 836 C C . TYR A 1 101 ? 5.293 6.079 8.329 1.00 86.00 101 TYR A C 1
ATOM 838 O O . TYR A 1 101 ? 5.463 5.745 9.497 1.00 86.00 101 TYR A O 1
ATOM 846 N N . PHE A 1 102 ? 6.315 6.182 7.479 1.00 85.31 102 PHE A N 1
ATOM 847 C CA . PHE A 1 102 ? 7.701 6.066 7.939 1.00 85.31 102 PHE A CA 1
ATOM 848 C C . PHE A 1 102 ? 8.014 7.176 8.973 1.00 85.31 102 PHE A C 1
ATOM 850 O O . PHE A 1 102 ? 7.595 8.318 8.758 1.00 85.31 102 PHE A O 1
ATOM 857 N N . PRO A 1 103 ? 8.710 6.892 10.096 1.00 87.12 103 PRO A N 1
ATOM 858 C CA . PRO A 1 103 ? 9.371 5.633 10.472 1.00 87.12 103 PRO A CA 1
ATOM 859 C C . PRO A 1 103 ? 8.507 4.638 11.266 1.00 87.12 103 PRO A C 1
ATOM 861 O O . PRO A 1 103 ? 8.998 3.588 11.663 1.00 87.12 103 PRO A O 1
ATOM 864 N N . LEU A 1 104 ? 7.227 4.928 11.517 1.00 88.00 104 LEU A N 1
ATOM 865 C CA . LEU A 1 104 ? 6.355 4.041 12.298 1.00 88.00 104 LEU A CA 1
ATOM 866 C C . LEU A 1 104 ? 6.167 2.676 11.620 1.00 88.00 104 LEU A C 1
ATOM 868 O O . LEU A 1 104 ? 6.179 1.647 12.290 1.00 88.00 104 LEU A O 1
ATOM 872 N N . THR A 1 105 ? 5.964 2.665 10.300 1.00 90.88 105 THR A N 1
ATOM 873 C CA . THR A 1 105 ? 5.814 1.439 9.501 1.00 90.88 105 THR A CA 1
ATOM 874 C C . THR A 1 105 ? 6.316 1.651 8.074 1.00 90.88 105 THR A C 1
ATOM 876 O O . THR A 1 105 ? 6.418 2.786 7.606 1.00 90.88 105 THR A O 1
ATOM 879 N N . ARG A 1 106 ? 6.517 0.546 7.347 1.00 92.19 106 ARG A N 1
ATOM 880 C CA . ARG A 1 106 ? 6.692 0.528 5.883 1.00 92.19 106 ARG A CA 1
ATOM 881 C C . ARG A 1 106 ? 5.377 0.295 5.126 1.00 92.19 106 ARG A C 1
ATOM 883 O O . ARG A 1 106 ? 5.397 -0.049 3.945 1.00 92.19 106 ARG A O 1
ATOM 890 N N . ASN A 1 107 ? 4.237 0.421 5.809 1.00 95.69 107 ASN A N 1
ATOM 891 C CA . ASN A 1 107 ? 2.932 0.217 5.196 1.00 95.69 107 ASN A CA 1
ATOM 892 C C . ASN A 1 107 ? 2.620 1.396 4.268 1.00 95.69 107 ASN A C 1
ATOM 894 O O . ASN A 1 107 ? 2.692 2.560 4.671 1.00 95.69 107 ASN A O 1
ATOM 898 N N . VAL A 1 108 ? 2.249 1.073 3.035 1.00 95.69 108 VAL A N 1
ATOM 899 C CA . VAL A 1 108 ? 1.773 2.019 2.029 1.00 95.69 108 VAL A CA 1
ATOM 900 C C . VAL A 1 108 ? 0.265 1.884 1.922 1.00 95.69 108 VAL A C 1
ATOM 902 O O . VAL A 1 108 ? -0.249 0.791 1.707 1.00 95.69 108 VAL A O 1
ATOM 905 N N . PHE A 1 109 ? -0.449 2.996 2.019 1.00 96.06 109 PHE A N 1
ATOM 906 C CA . PHE A 1 109 ? -1.889 3.049 1.810 1.00 96.06 109 PHE A CA 1
ATOM 907 C C . PHE A 1 109 ? -2.169 3.828 0.533 1.00 96.06 109 PHE A C 1
ATOM 909 O O . PHE A 1 109 ? -1.737 4.969 0.401 1.00 96.06 109 PHE A O 1
ATOM 916 N N . LEU A 1 110 ? -2.908 3.232 -0.398 1.00 95.75 110 LEU A N 1
ATOM 917 C CA . LEU A 1 110 ? -3.358 3.864 -1.637 1.00 95.75 110 LEU A CA 1
ATOM 918 C C . LEU A 1 110 ? -4.877 4.005 -1.616 1.00 95.75 110 LEU A C 1
ATOM 920 O O . LEU A 1 110 ? -5.587 3.164 -1.064 1.00 95.75 110 LEU A O 1
ATOM 924 N N . ARG A 1 111 ? -5.393 5.093 -2.185 1.00 92.50 111 ARG A N 1
ATOM 925 C CA . ARG A 1 111 ? -6.846 5.289 -2.274 1.00 92.50 111 ARG A CA 1
ATOM 926 C C . ARG A 1 111 ? -7.423 4.489 -3.437 1.00 92.50 111 ARG A C 1
ATOM 928 O O . ARG A 1 111 ? -6.702 4.204 -4.387 1.00 92.50 111 ARG A O 1
ATOM 935 N N . ASP A 1 112 ? -8.719 4.198 -3.343 1.00 92.75 112 ASP A N 1
ATOM 936 C CA . ASP A 1 112 ? -9.634 3.760 -4.413 1.00 92.75 112 ASP A CA 1
ATOM 937 C C . ASP A 1 112 ? -8.976 3.525 -5.771 1.00 92.75 112 ASP A C 1
ATOM 939 O O . ASP A 1 112 ? -8.582 4.468 -6.458 1.00 92.75 112 ASP A O 1
ATOM 943 N N . SER A 1 113 ? -8.827 2.259 -6.133 1.00 94.88 113 SER A N 1
ATOM 944 C CA . SER A 1 113 ? -8.073 1.846 -7.308 1.00 94.88 113 SER A CA 1
ATOM 945 C C . SER A 1 113 ? -8.727 0.656 -7.994 1.00 94.88 113 SER A C 1
ATOM 947 O O . SER A 1 113 ? -9.458 -0.120 -7.385 1.00 94.88 113 SER A O 1
ATOM 949 N N . ILE A 1 114 ? -8.442 0.516 -9.283 1.00 95.75 114 ILE A N 1
ATOM 950 C CA . ILE A 1 114 ? -8.786 -0.651 -10.088 1.00 95.75 114 ILE A CA 1
ATOM 951 C C . ILE A 1 114 ? -7.477 -1.369 -10.385 1.00 95.75 114 ILE A C 1
ATOM 953 O O . ILE A 1 114 ? -6.647 -0.867 -11.149 1.00 95.75 114 ILE A O 1
ATOM 957 N N . ILE A 1 115 ? -7.279 -2.517 -9.743 1.00 97.38 115 ILE A N 1
ATOM 958 C CA . ILE A 1 115 ? -6.044 -3.300 -9.856 1.00 97.38 115 ILE A CA 1
ATOM 959 C C . ILE A 1 115 ? -5.902 -3.841 -11.283 1.00 97.38 115 ILE A C 1
ATOM 961 O O . ILE A 1 115 ? -4.832 -3.736 -11.876 1.00 97.38 115 ILE A O 1
ATOM 965 N N . GLU A 1 116 ? -7.002 -4.321 -11.859 1.00 97.31 116 GLU A N 1
ATOM 966 C CA . GLU A 1 116 ? -7.106 -4.894 -13.205 1.00 97.31 116 GLU A CA 1
ATOM 967 C C . GLU A 1 116 ? -6.710 -3.905 -14.302 1.00 97.31 116 GLU A C 1
ATOM 969 O O . GLU A 1 116 ? -6.082 -4.277 -15.289 1.00 97.31 116 GLU A O 1
ATOM 974 N N . GLU A 1 117 ? -7.046 -2.629 -14.117 1.00 96.19 117 GLU A N 1
ATOM 975 C CA . GLU A 1 117 ? -6.745 -1.572 -15.083 1.00 96.19 117 GLU A CA 1
ATOM 976 C C . GLU A 1 117 ? -5.430 -0.848 -14.771 1.00 96.19 117 GLU A C 1
ATOM 978 O O . GLU A 1 117 ? -5.020 0.032 -15.528 1.00 96.19 117 GLU A O 1
ATOM 983 N N . ASN A 1 118 ? -4.762 -1.188 -13.661 1.00 97.12 118 ASN A N 1
ATOM 984 C CA . ASN A 1 118 ? -3.590 -0.472 -13.161 1.00 97.12 118 ASN A CA 1
ATOM 985 C C . ASN A 1 118 ? -3.862 1.042 -12.993 1.00 97.12 118 ASN A C 1
ATOM 987 O O . ASN A 1 118 ? -3.058 1.904 -13.371 1.00 97.12 118 ASN A O 1
ATOM 991 N N . ARG A 1 119 ? -5.034 1.389 -12.439 1.00 95.88 119 ARG A N 1
ATOM 992 C CA . ARG A 1 119 ? -5.488 2.780 -12.291 1.00 95.88 119 ARG A CA 1
ATOM 993 C C . ARG A 1 119 ? -5.874 3.127 -10.866 1.00 95.88 119 ARG A C 1
ATOM 995 O O . ARG A 1 119 ? -6.546 2.371 -10.178 1.00 95.88 119 ARG A O 1
ATOM 1002 N N . LEU A 1 120 ? -5.527 4.348 -10.478 1.00 93.56 120 LEU A N 1
ATOM 1003 C CA . LEU A 1 120 ? -5.992 4.983 -9.254 1.00 93.56 120 LEU A CA 1
ATOM 1004 C C . LEU A 1 120 ? -7.171 5.911 -9.579 1.00 93.56 120 LEU A C 1
ATOM 1006 O O . LEU A 1 120 ? -7.127 6.649 -10.566 1.00 93.56 120 LEU A O 1
ATOM 1010 N N . ARG A 1 121 ? -8.212 5.926 -8.749 1.00 91.06 121 ARG A N 1
ATOM 1011 C CA . ARG A 1 121 ? -9.294 6.914 -8.817 1.00 91.06 121 ARG A CA 1
ATOM 1012 C C . ARG A 1 121 ? -8.926 8.152 -8.008 1.00 91.06 121 ARG A C 1
ATOM 1014 O O . ARG A 1 121 ? -8.327 8.097 -6.936 1.00 91.06 121 ARG A O 1
ATOM 1021 N N . GLY A 1 122 ? -9.244 9.314 -8.556 1.00 84.19 122 GLY A N 1
ATOM 1022 C CA . GLY A 1 122 ? -9.122 10.617 -7.925 1.00 84.19 122 GLY A CA 1
ATOM 1023 C C . GLY A 1 122 ? -10.173 10.852 -6.835 1.00 84.19 122 GLY A C 1
ATOM 1024 O O . GLY A 1 122 ? -11.131 10.092 -6.722 1.00 84.19 122 GLY A O 1
ATOM 1025 N N . PRO A 1 123 ? -10.082 11.964 -6.081 1.00 75.75 123 PRO A N 1
ATOM 1026 C CA . PRO A 1 123 ? -11.045 12.287 -5.020 1.00 75.75 123 PRO A CA 1
ATOM 1027 C C . PRO A 1 123 ? -12.493 12.439 -5.517 1.00 75.75 123 PRO A C 1
ATOM 1029 O O . PRO A 1 123 ? -13.429 12.335 -4.732 1.00 75.75 123 PRO A O 1
ATOM 1032 N N . GLY A 1 124 ? -12.673 12.724 -6.812 1.00 77.75 124 GLY A N 1
ATOM 1033 C CA . GLY A 1 124 ? -13.973 12.818 -7.479 1.00 77.75 124 GLY A CA 1
ATOM 1034 C C . GLY A 1 124 ? -14.398 11.541 -8.211 1.00 77.75 124 GLY A C 1
ATOM 1035 O O . GLY A 1 124 ? -15.258 11.622 -9.080 1.00 77.75 124 GLY A O 1
ATOM 1036 N N . GLY A 1 125 ? -13.749 10.399 -7.955 1.00 82.12 125 GLY A N 1
ATOM 1037 C CA . GLY A 1 125 ? -14.066 9.096 -8.558 1.00 82.12 125 GLY A CA 1
ATOM 1038 C C . GLY A 1 125 ? -13.585 8.895 -10.002 1.00 82.12 125 GLY A C 1
ATOM 1039 O O . GLY A 1 125 ? -13.578 7.768 -10.494 1.00 82.12 125 GLY A O 1
ATOM 1040 N N . LYS A 1 126 ? -13.144 9.960 -10.684 1.00 87.69 126 LYS A N 1
ATOM 1041 C CA . LYS A 1 126 ? -12.524 9.872 -12.017 1.00 87.69 126 LYS A CA 1
ATOM 1042 C C . LYS A 1 126 ? -11.170 9.181 -11.940 1.00 87.69 126 LYS A C 1
ATOM 1044 O O . LYS A 1 126 ? -10.437 9.417 -10.984 1.00 87.69 126 LYS A O 1
ATOM 1049 N N . LEU A 1 127 ? -10.818 8.384 -12.942 1.00 90.19 127 LEU A N 1
ATOM 1050 C CA . LEU A 1 127 ? -9.480 7.802 -13.028 1.00 90.19 127 LEU A CA 1
ATOM 1051 C C . LEU A 1 127 ? -8.430 8.911 -13.142 1.00 90.19 127 LEU A C 1
ATOM 1053 O O . LEU A 1 127 ? -8.685 9.974 -13.706 1.00 90.19 127 LEU A O 1
ATOM 1057 N N . VAL A 1 128 ? -7.268 8.685 -12.538 1.00 87.44 128 VAL A N 1
ATOM 1058 C CA . VAL A 1 128 ? -6.109 9.551 -12.732 1.00 87.44 128 VAL A CA 1
ATOM 1059 C C . VAL A 1 128 ? -5.566 9.296 -14.137 1.00 87.44 128 VAL A C 1
ATOM 1061 O O . VAL A 1 128 ? -5.181 8.173 -14.466 1.00 87.44 128 VAL A O 1
ATOM 1064 N N . ASP A 1 129 ? -5.558 10.346 -14.953 1.00 83.25 129 ASP A N 1
ATOM 1065 C CA . ASP A 1 129 ? -5.146 10.283 -16.354 1.00 83.25 129 ASP A CA 1
ATOM 1066 C C . ASP A 1 129 ? -3.618 10.170 -16.526 1.00 83.25 129 ASP A C 1
ATOM 1068 O O . ASP A 1 129 ? -2.830 10.551 -15.652 1.00 83.25 129 ASP A O 1
ATOM 1072 N N . GLY A 1 130 ? -3.206 9.702 -17.708 1.00 82.62 130 GLY A N 1
ATOM 1073 C CA . GLY A 1 130 ? -1.812 9.698 -18.162 1.00 82.62 130 GLY A CA 1
ATOM 1074 C C . GLY A 1 130 ? -0.955 8.581 -17.566 1.00 82.62 130 GLY A C 1
ATOM 1075 O O . GLY A 1 130 ? -1.448 7.498 -17.247 1.00 82.62 130 GLY A O 1
ATOM 1076 N N . ASP A 1 131 ? 0.340 8.854 -17.411 1.00 85.12 131 ASP A N 1
ATOM 1077 C CA . ASP A 1 131 ? 1.355 7.863 -17.014 1.00 85.12 131 ASP A CA 1
ATOM 1078 C C . ASP A 1 131 ? 1.379 7.573 -15.503 1.00 85.12 131 ASP A C 1
ATOM 1080 O O . ASP A 1 131 ? 2.195 6.794 -15.014 1.00 85.12 131 ASP A O 1
ATOM 1084 N N . ARG A 1 132 ? 0.480 8.196 -14.730 1.00 87.75 132 ARG A N 1
ATOM 1085 C CA . ARG A 1 132 ? 0.357 7.988 -13.280 1.00 87.75 132 ARG A CA 1
ATOM 1086 C C . ARG A 1 132 ? -0.514 6.770 -12.984 1.00 87.75 132 ARG A C 1
ATOM 1088 O O . ARG A 1 132 ? -1.633 6.886 -12.484 1.00 87.75 132 ARG A O 1
ATOM 1095 N N . THR A 1 133 ? 0.012 5.612 -13.340 1.00 95.50 133 THR A N 1
ATOM 1096 C CA . THR A 1 133 ? -0.587 4.298 -13.107 1.00 95.50 133 THR A CA 1
ATOM 1097 C C . THR A 1 133 ? -0.472 3.864 -11.642 1.00 95.50 133 THR A C 1
ATOM 1099 O O . THR A 1 133 ? 0.216 4.495 -10.836 1.00 95.50 133 THR A O 1
ATOM 1102 N N . LEU A 1 134 ? -1.190 2.810 -11.255 1.00 96.94 134 LEU A N 1
ATOM 1103 C CA . LEU A 1 134 ? -1.222 2.342 -9.869 1.00 96.94 134 LEU A CA 1
ATOM 1104 C C . LEU A 1 134 ? 0.143 1.811 -9.400 1.00 96.94 134 LEU A C 1
ATOM 1106 O O . LEU A 1 134 ? 0.581 2.156 -8.306 1.00 96.94 134 LEU A O 1
ATOM 1110 N N . ASP A 1 135 ? 0.857 1.057 -10.234 1.00 97.62 135 ASP A N 1
ATOM 1111 C CA . ASP A 1 135 ? 2.238 0.619 -9.983 1.00 97.62 135 ASP A CA 1
ATOM 1112 C C . ASP A 1 135 ? 3.206 1.794 -9.786 1.00 97.62 135 ASP A C 1
ATOM 1114 O O . ASP A 1 135 ? 4.077 1.740 -8.916 1.00 97.62 135 ASP A O 1
ATOM 1118 N N . TYR A 1 136 ? 3.019 2.891 -10.530 1.00 95.75 136 TYR A N 1
ATOM 1119 C CA . TYR A 1 136 ? 3.767 4.127 -10.302 1.00 95.75 136 TYR A CA 1
ATOM 1120 C C . TYR A 1 136 ? 3.505 4.681 -8.896 1.00 95.75 136 TYR A C 1
ATOM 1122 O O . TYR A 1 136 ? 4.451 5.067 -8.212 1.00 95.75 136 TYR A O 1
ATOM 1130 N N . PHE A 1 137 ? 2.248 4.712 -8.436 1.00 96.06 137 PHE A N 1
ATOM 1131 C CA . PHE A 1 137 ? 1.931 5.165 -7.077 1.00 96.06 137 PHE A CA 1
ATOM 1132 C C . PHE A 1 137 ? 2.520 4.238 -6.009 1.00 96.06 137 PHE A C 1
ATOM 1134 O O . PHE A 1 137 ? 3.068 4.741 -5.034 1.00 96.06 137 PHE A O 1
ATOM 1141 N N . ILE A 1 138 ? 2.480 2.916 -6.203 1.00 97.44 138 ILE A N 1
ATOM 1142 C CA . ILE A 1 138 ? 3.129 1.958 -5.292 1.00 97.44 138 ILE A CA 1
ATOM 1143 C C . ILE A 1 138 ? 4.621 2.281 -5.157 1.00 97.44 138 ILE A C 1
ATOM 1145 O O . ILE A 1 138 ? 5.115 2.470 -4.045 1.00 97.44 138 ILE A O 1
ATOM 1149 N N . ALA A 1 139 ? 5.327 2.388 -6.285 1.00 97.00 139 ALA A N 1
ATOM 1150 C CA . ALA A 1 139 ? 6.755 2.683 -6.285 1.00 97.00 139 ALA A CA 1
ATOM 1151 C C . ALA A 1 139 ? 7.055 4.065 -5.678 1.00 97.00 139 ALA A C 1
ATOM 1153 O O . ALA A 1 139 ? 8.002 4.201 -4.909 1.00 97.00 139 ALA A O 1
ATOM 1154 N N . HIS A 1 140 ? 6.226 5.075 -5.968 1.00 95.12 140 HIS A N 1
ATOM 1155 C CA . HIS A 1 140 ? 6.361 6.429 -5.426 1.00 95.12 140 HIS A CA 1
ATOM 1156 C C . HIS A 1 140 ? 6.286 6.457 -3.894 1.00 95.12 140 HIS A C 1
ATOM 1158 O O . HIS A 1 140 ? 7.132 7.076 -3.253 1.00 95.12 140 HIS A O 1
ATOM 1164 N N . GLU A 1 141 ? 5.302 5.781 -3.299 1.00 95.25 141 GLU A N 1
ATOM 1165 C CA . GLU A 1 141 ? 5.140 5.773 -1.841 1.00 95.25 141 GLU A CA 1
ATOM 1166 C C . GLU A 1 141 ? 6.213 4.929 -1.136 1.00 95.25 141 GLU A C 1
ATOM 1168 O O . GLU A 1 141 ? 6.692 5.310 -0.067 1.00 95.25 141 GLU A O 1
ATOM 1173 N N . ILE A 1 142 ? 6.647 3.814 -1.735 1.00 95.88 142 ILE A N 1
ATOM 1174 C CA . ILE A 1 142 ? 7.773 3.029 -1.204 1.00 95.88 142 ILE A CA 1
ATOM 1175 C C . ILE A 1 142 ? 9.073 3.840 -1.285 1.00 95.88 142 ILE A C 1
ATOM 1177 O O . ILE A 1 142 ? 9.855 3.839 -0.337 1.00 95.88 142 ILE A O 1
ATOM 1181 N N . ALA A 1 143 ? 9.296 4.599 -2.361 1.00 94.00 143 ALA A N 1
ATOM 1182 C CA . ALA A 1 143 ? 10.484 5.440 -2.500 1.00 94.00 143 ALA A CA 1
ATOM 1183 C C . ALA A 1 143 ? 10.600 6.505 -1.395 1.00 94.00 143 ALA A C 1
ATOM 1185 O O . ALA A 1 143 ? 11.717 6.817 -0.972 1.00 94.00 143 ALA A O 1
ATOM 1186 N N . HIS A 1 144 ? 9.480 7.024 -0.873 1.00 92.12 144 HIS A N 1
ATOM 1187 C CA . HIS A 1 144 ? 9.499 7.895 0.312 1.00 92.12 144 HIS A CA 1
ATOM 1188 C C . HIS A 1 144 ? 10.052 7.168 1.545 1.00 92.12 144 HIS A C 1
ATOM 1190 O O . HIS A 1 144 ? 10.835 7.756 2.286 1.00 92.12 144 HIS A O 1
ATOM 1196 N N . THR A 1 145 ? 9.697 5.893 1.748 1.00 92.06 145 THR A N 1
ATOM 1197 C CA . THR A 1 145 ? 10.250 5.056 2.830 1.00 92.06 145 THR A CA 1
ATOM 1198 C C . THR A 1 145 ? 11.752 4.856 2.650 1.00 92.06 145 THR A C 1
ATOM 1200 O O . THR A 1 145 ? 12.514 5.209 3.545 1.00 92.06 145 THR A O 1
ATOM 1203 N N . LEU A 1 146 ? 12.181 4.397 1.470 1.00 93.50 146 LEU A N 1
ATOM 1204 C CA . LEU A 1 146 ? 13.597 4.140 1.175 1.00 93.50 146 LEU A CA 1
ATOM 1205 C C . LEU A 1 146 ? 14.459 5.402 1.343 1.00 93.50 146 LEU A C 1
ATOM 1207 O O . LEU A 1 146 ? 15.575 5.353 1.856 1.00 93.50 146 LEU A O 1
ATOM 1211 N N . THR A 1 147 ? 13.929 6.559 0.934 1.00 89.38 147 THR A N 1
ATOM 1212 C CA . THR A 1 147 ? 14.608 7.849 1.116 1.00 89.38 147 THR A CA 1
ATOM 1213 C C . THR A 1 147 ? 14.719 8.207 2.596 1.00 89.38 147 THR A C 1
ATOM 1215 O O . THR A 1 147 ? 15.779 8.645 3.035 1.00 89.38 147 THR A O 1
ATOM 1218 N N . GLY A 1 148 ? 13.651 8.009 3.375 1.00 86.69 148 GLY A N 1
ATOM 1219 C CA . GLY A 1 148 ? 13.667 8.227 4.821 1.00 86.69 148 GLY A CA 1
ATOM 1220 C C . GLY A 1 148 ? 14.736 7.389 5.525 1.00 86.69 148 GLY A C 1
ATOM 1221 O O . GLY A 1 148 ? 15.498 7.922 6.328 1.00 86.69 148 GLY A O 1
ATOM 1222 N N . GLU A 1 149 ? 14.857 6.117 5.154 1.00 88.25 149 GLU A N 1
ATOM 1223 C CA . GLU A 1 149 ? 15.852 5.187 5.702 1.00 88.25 149 GLU A CA 1
ATOM 1224 C C . GLU A 1 149 ? 17.280 5.564 5.316 1.00 88.25 149 GLU A C 1
ATOM 1226 O O . GLU A 1 149 ? 18.174 5.559 6.160 1.00 88.25 149 GLU A O 1
ATOM 1231 N N . ALA A 1 150 ? 17.506 5.949 4.058 1.00 86.12 150 ALA A N 1
ATOM 1232 C CA . ALA A 1 150 ? 18.815 6.413 3.608 1.00 86.12 150 ALA A CA 1
ATOM 1233 C C . ALA A 1 150 ? 19.253 7.686 4.355 1.00 86.12 150 ALA A C 1
ATOM 1235 O O . ALA A 1 150 ? 20.423 7.823 4.727 1.00 86.12 150 ALA A O 1
ATOM 1236 N N . VAL A 1 151 ? 18.316 8.606 4.610 1.00 84.62 151 VAL A N 1
ATOM 1237 C CA . VAL A 1 151 ? 18.569 9.816 5.405 1.00 84.62 151 VAL A CA 1
ATOM 1238 C C . VAL A 1 151 ? 18.880 9.458 6.854 1.00 84.62 151 VAL A C 1
ATOM 1240 O O . VAL A 1 151 ? 19.865 9.956 7.396 1.00 84.62 151 VAL A O 1
ATOM 1243 N N . GLU A 1 152 ? 18.094 8.581 7.478 1.00 78.56 152 GLU A N 1
ATOM 1244 C CA . GLU A 1 152 ? 18.335 8.129 8.850 1.00 78.56 152 GLU A CA 1
ATOM 1245 C C . GLU A 1 152 ? 19.703 7.443 8.981 1.00 78.56 152 GLU A C 1
ATOM 1247 O O . GLU A 1 152 ? 20.497 7.803 9.852 1.00 78.56 152 GLU A O 1
ATOM 1252 N N . ALA A 1 153 ? 20.044 6.544 8.056 1.00 74.88 153 ALA A N 1
ATOM 1253 C CA . ALA A 1 153 ? 21.350 5.896 8.009 1.00 74.88 153 ALA A CA 1
ATOM 1254 C C . ALA A 1 153 ? 22.492 6.911 7.830 1.00 74.88 153 ALA A C 1
ATOM 1256 O O . ALA A 1 153 ? 23.519 6.801 8.501 1.00 74.88 153 ALA A O 1
ATOM 1257 N N . CYS A 1 154 ? 22.323 7.929 6.979 1.00 73.31 154 CYS A N 1
ATOM 1258 C CA . CYS A 1 154 ? 23.297 9.013 6.815 1.00 73.31 154 CYS A CA 1
ATOM 1259 C C . CYS A 1 154 ? 23.508 9.791 8.124 1.00 73.31 154 CYS A C 1
ATOM 1261 O O . CYS A 1 154 ? 24.648 10.093 8.479 1.00 73.31 154 CYS A O 1
ATOM 1263 N N . VAL A 1 155 ? 22.426 10.099 8.848 1.00 72.38 155 VAL A N 1
ATOM 1264 C CA . VAL A 1 155 ? 22.479 10.817 10.131 1.00 72.38 155 VAL A CA 1
ATOM 1265 C C . VAL A 1 155 ? 23.168 9.974 11.207 1.00 72.38 155 VAL A C 1
ATOM 1267 O O . VAL A 1 155 ? 24.012 10.497 11.930 1.00 72.38 155 VAL A O 1
ATOM 1270 N N . ILE A 1 156 ? 22.863 8.675 11.289 1.00 71.50 156 ILE A N 1
ATOM 1271 C CA . ILE A 1 156 ? 23.449 7.763 12.285 1.00 71.50 156 ILE A CA 1
ATOM 1272 C C . ILE A 1 156 ? 24.934 7.491 11.996 1.00 71.50 156 ILE A C 1
ATOM 1274 O O . ILE A 1 156 ? 25.742 7.436 12.921 1.00 71.50 156 ILE A O 1
ATOM 1278 N N . THR A 1 157 ? 25.305 7.310 10.725 1.00 72.75 157 THR A N 1
ATOM 1279 C CA . THR A 1 157 ? 26.668 6.895 10.330 1.00 72.75 157 THR A CA 1
ATOM 1280 C C . THR A 1 157 ? 27.620 8.055 10.035 1.00 72.75 157 THR A C 1
ATOM 1282 O O . THR A 1 157 ? 28.825 7.836 9.932 1.00 72.75 157 THR A O 1
ATOM 1285 N N . GLY A 1 158 ? 27.112 9.282 9.875 1.00 57.12 158 GLY A N 1
ATOM 1286 C CA . GLY A 1 158 ? 27.915 10.461 9.532 1.00 57.12 158 GLY A CA 1
ATOM 1287 C C . GLY A 1 158 ? 28.533 10.432 8.124 1.00 57.12 158 GLY A C 1
ATOM 1288 O O . GLY A 1 158 ? 29.451 11.206 7.853 1.00 57.12 158 GLY A O 1
ATOM 1289 N N . SER A 1 159 ? 28.075 9.548 7.225 1.00 48.81 159 SER A N 1
ATOM 1290 C CA . SER A 1 159 ? 28.665 9.365 5.890 1.00 48.81 159 SER A CA 1
ATOM 1291 C C . SER A 1 159 ? 27.894 10.116 4.790 1.00 48.81 159 SER A C 1
ATOM 1293 O O . SER A 1 159 ? 26.734 9.792 4.538 1.00 48.81 159 SER A O 1
ATOM 1295 N N . PRO A 1 160 ? 28.521 11.054 4.047 1.00 52.75 160 PRO A N 1
ATOM 1296 C CA . PRO A 1 160 ? 27.861 11.815 2.977 1.00 52.75 160 PRO A CA 1
ATOM 1297 C C . PRO A 1 160 ? 27.550 10.989 1.712 1.00 52.75 160 PRO A C 1
ATOM 1299 O O . PRO A 1 160 ? 26.921 11.490 0.780 1.00 52.75 160 PRO A O 1
ATOM 1302 N N . ASN A 1 161 ? 27.958 9.717 1.659 1.00 49.81 161 ASN A N 1
ATOM 1303 C CA . ASN A 1 161 ? 27.826 8.870 0.469 1.00 49.81 161 ASN A CA 1
ATOM 1304 C C . ASN A 1 161 ? 26.396 8.348 0.221 1.00 49.81 161 ASN A C 1
ATOM 1306 O O . ASN A 1 161 ? 26.133 7.808 -0.852 1.00 49.81 161 ASN A O 1
ATOM 1310 N N . GLY A 1 162 ? 25.461 8.533 1.162 1.00 48.25 162 GLY A N 1
ATOM 1311 C CA . GLY A 1 162 ? 24.063 8.100 1.019 1.00 48.25 162 GLY A CA 1
ATOM 1312 C C . GLY A 1 162 ? 23.214 8.948 0.061 1.00 48.25 162 GLY A C 1
ATOM 1313 O O . GLY A 1 162 ? 22.135 8.524 -0.332 1.00 48.25 162 GLY A O 1
ATOM 1314 N N . PHE A 1 163 ? 23.686 10.130 -0.350 1.00 51.03 163 PHE A N 1
ATOM 1315 C CA . PHE A 1 163 ? 22.866 11.125 -1.063 1.00 51.03 163 PHE A CA 1
ATOM 1316 C C . PHE A 1 163 ? 23.135 11.246 -2.575 1.00 51.03 163 PHE A C 1
ATOM 1318 O O . PHE A 1 163 ? 22.440 11.986 -3.270 1.00 51.03 163 PHE A O 1
ATOM 1325 N N . GLY A 1 164 ? 24.126 10.531 -3.118 1.00 44.94 164 GLY A N 1
ATOM 1326 C CA . GLY A 1 164 ? 24.634 10.759 -4.481 1.00 44.94 164 GLY A CA 1
ATOM 1327 C C . GLY A 1 164 ? 23.706 10.365 -5.642 1.00 44.94 164 GLY A C 1
ATOM 1328 O O . GLY A 1 164 ? 24.045 10.632 -6.794 1.00 44.94 164 GLY A O 1
ATOM 1329 N N . LYS A 1 165 ? 22.557 9.728 -5.379 1.00 43.28 165 LYS A N 1
ATOM 1330 C CA . LYS A 1 165 ? 21.594 9.284 -6.402 1.00 43.28 165 LYS A CA 1
ATOM 1331 C C . LYS A 1 165 ? 20.153 9.405 -5.898 1.00 43.28 165 LYS A C 1
ATOM 1333 O O . LYS A 1 165 ? 19.461 8.408 -5.721 1.00 43.28 165 LYS A O 1
ATOM 1338 N N . ALA A 1 166 ? 19.695 10.629 -5.644 1.00 42.19 166 ALA A N 1
ATOM 1339 C CA . ALA A 1 166 ? 18.265 10.869 -5.468 1.00 42.19 166 ALA A CA 1
ATOM 1340 C C . ALA A 1 166 ? 17.528 10.533 -6.778 1.00 42.19 166 ALA A C 1
ATOM 1342 O O . ALA A 1 166 ? 17.908 11.001 -7.855 1.00 42.19 166 ALA A O 1
ATOM 1343 N N . MET A 1 167 ? 16.494 9.700 -6.682 1.00 42.41 167 MET A N 1
ATOM 1344 C CA . MET A 1 167 ? 15.650 9.302 -7.806 1.00 42.41 167 MET A CA 1
ATOM 1345 C C . MET A 1 167 ? 14.948 10.543 -8.389 1.00 42.41 167 MET A C 1
ATOM 1347 O O . MET A 1 167 ? 14.271 11.255 -7.642 1.00 42.41 167 MET A O 1
ATOM 1351 N N . PRO A 1 168 ? 15.041 10.828 -9.701 1.00 36.88 168 PRO A N 1
ATOM 1352 C CA . PRO A 1 168 ? 14.181 11.821 -10.319 1.00 36.88 168 PRO A CA 1
ATOM 1353 C C . PRO A 1 168 ? 12.800 11.193 -10.517 1.00 36.88 168 PRO A C 1
ATOM 1355 O O . PRO A 1 168 ? 12.472 10.708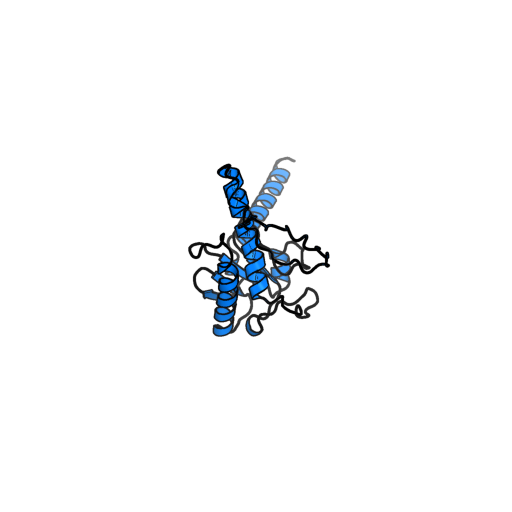 -11.595 1.00 36.88 168 PRO A O 1
ATOM 1358 N N . ILE A 1 169 ? 11.965 11.200 -9.478 1.00 46.00 169 ILE A N 1
ATOM 1359 C CA . ILE A 1 169 ? 10.531 11.013 -9.685 1.00 46.00 169 ILE A CA 1
ATOM 1360 C C . ILE A 1 169 ? 10.009 12.375 -10.126 1.00 46.00 169 ILE A C 1
ATOM 1362 O O . ILE A 1 169 ? 9.896 13.295 -9.315 1.00 46.00 169 ILE A O 1
ATOM 1366 N N . THR A 1 170 ? 9.782 12.551 -11.428 1.00 37.91 170 THR A N 1
ATOM 1367 C CA . THR A 1 170 ? 9.293 13.819 -11.972 1.00 37.91 170 THR A CA 1
ATOM 1368 C C . THR A 1 170 ? 7.951 14.153 -11.323 1.00 37.91 170 THR A C 1
ATOM 1370 O O . THR A 1 170 ? 6.898 13.591 -11.614 1.00 37.91 170 THR A O 1
ATOM 1373 N N . SER A 1 171 ? 7.989 15.090 -10.376 1.00 38.28 171 SER A N 1
ATOM 1374 C CA . SER A 1 171 ? 6.796 15.731 -9.853 1.00 38.28 171 SER A CA 1
ATOM 1375 C C . SER A 1 171 ? 6.156 16.453 -11.038 1.00 38.28 171 SER A C 1
ATOM 1377 O O . SER A 1 171 ? 6.690 17.447 -11.531 1.00 38.28 171 SER A O 1
ATOM 1379 N N . GLY A 1 172 ? 5.033 15.933 -11.531 1.00 37.56 172 GLY A N 1
ATOM 1380 C CA . GLY A 1 172 ? 4.196 16.597 -12.525 1.00 37.56 172 GLY A CA 1
ATOM 1381 C C . GLY A 1 172 ? 3.576 17.875 -11.954 1.00 37.56 172 GLY A C 1
ATOM 1382 O O . GLY A 1 172 ? 2.390 17.913 -11.635 1.00 37.56 172 GLY A O 1
ATOM 1383 N N . ARG A 1 173 ? 4.393 18.918 -11.810 1.00 38.69 173 ARG A N 1
ATOM 1384 C CA . ARG A 1 173 ? 4.009 20.326 -11.719 1.00 38.69 173 ARG A CA 1
ATOM 1385 C C . ARG A 1 173 ? 5.096 21.147 -12.401 1.00 38.69 173 ARG A C 1
ATOM 1387 O O . ARG A 1 173 ? 6.141 21.354 -11.809 1.00 38.69 173 ARG A O 1
ATOM 1394 N N . GLY A 1 174 ? 4.786 21.644 -13.597 1.00 30.64 174 GLY A N 1
ATOM 1395 C CA . GLY A 1 174 ? 5.353 22.878 -14.145 1.00 30.64 174 GLY A CA 1
ATOM 1396 C C . GLY A 1 174 ? 6.841 22.858 -14.504 1.00 30.64 174 GLY A C 1
ATOM 1397 O O . GLY A 1 174 ? 7.713 22.779 -13.652 1.00 30.64 174 GLY A O 1
ATOM 1398 N N . ASN A 1 175 ? 7.098 23.022 -15.798 1.00 34.31 175 ASN A N 1
ATOM 1399 C CA . ASN A 1 175 ? 8.384 23.307 -16.433 1.00 34.31 175 ASN A CA 1
ATOM 1400 C C . ASN A 1 175 ? 9.303 24.250 -15.616 1.00 34.31 175 ASN A C 1
ATOM 1402 O O . ASN A 1 175 ? 8.854 25.315 -15.184 1.00 34.31 175 ASN A O 1
ATOM 1406 N N . PRO A 1 176 ? 10.609 23.948 -15.550 1.00 32.69 176 PRO A N 1
ATOM 1407 C CA . PRO A 1 176 ? 11.567 24.983 -15.903 1.00 32.69 176 PRO A CA 1
ATOM 1408 C C . PRO A 1 176 ? 12.560 24.473 -16.947 1.00 32.69 176 PRO A C 1
ATOM 1410 O O . PRO A 1 176 ? 13.271 23.487 -16.758 1.00 32.69 176 PRO A O 1
ATOM 1413 N N . SER A 1 177 ? 12.634 25.218 -18.043 1.00 32.78 177 SER A N 1
ATOM 1414 C CA . SER A 1 177 ? 13.691 25.157 -19.038 1.00 32.78 177 SER A CA 1
ATOM 1415 C C . SER A 1 177 ? 15.055 25.258 -18.345 1.00 32.78 177 SER A C 1
ATOM 1417 O O . SER A 1 177 ? 15.435 26.331 -17.877 1.00 32.78 177 SER A O 1
ATOM 1419 N N . ILE A 1 178 ? 15.804 24.157 -18.280 1.00 34.00 178 ILE A N 1
ATOM 1420 C CA . ILE A 1 178 ? 17.218 24.184 -17.898 1.00 34.00 178 ILE A CA 1
ATOM 1421 C C . ILE A 1 178 ? 18.039 24.081 -19.178 1.00 34.00 178 ILE A C 1
ATOM 1423 O O . ILE A 1 178 ? 18.213 23.018 -19.770 1.00 34.00 178 ILE A O 1
ATOM 1427 N N . THR A 1 179 ? 18.533 25.237 -19.606 1.00 30.33 179 THR A N 1
ATOM 1428 C CA . THR A 1 179 ? 19.539 25.403 -20.650 1.00 30.33 179 THR A CA 1
ATOM 1429 C C . THR A 1 179 ? 20.797 24.614 -20.274 1.00 30.33 179 THR A C 1
ATOM 1431 O O . THR A 1 179 ? 21.494 24.964 -19.321 1.00 30.33 179 THR A O 1
ATOM 1434 N N . MET A 1 180 ? 21.117 23.557 -21.027 1.00 28.12 180 MET A N 1
ATOM 1435 C CA . MET A 1 180 ? 22.412 22.880 -20.926 1.00 28.12 180 MET A CA 1
ATOM 1436 C C . MET A 1 180 ? 23.530 23.832 -21.365 1.00 28.12 180 MET A C 1
ATOM 1438 O O . MET A 1 180 ? 23.656 24.181 -22.539 1.00 28.12 180 MET A O 1
ATOM 1442 N N . ARG A 1 181 ? 24.388 24.229 -20.422 1.00 28.86 181 ARG A N 1
ATOM 1443 C CA . ARG A 1 181 ? 25.673 24.865 -20.720 1.00 28.86 181 ARG A CA 1
ATOM 1444 C C . ARG A 1 181 ? 26.678 23.751 -21.023 1.00 28.86 181 ARG A C 1
ATOM 1446 O O . ARG A 1 181 ? 27.170 23.091 -20.114 1.00 28.86 181 ARG A O 1
ATOM 1453 N N . HIS A 1 182 ? 26.959 23.524 -22.306 1.00 31.36 182 HIS A N 1
ATOM 1454 C CA . HIS A 1 182 ? 28.027 22.629 -22.750 1.00 31.36 182 HIS A CA 1
ATOM 1455 C C . HIS A 1 182 ? 29.375 23.081 -22.166 1.00 31.36 182 HIS A C 1
ATOM 1457 O O . HIS A 1 182 ? 29.908 24.128 -22.544 1.00 31.36 182 HIS A O 1
ATOM 1463 N N . SER A 1 183 ? 29.943 22.274 -21.269 1.00 33.22 1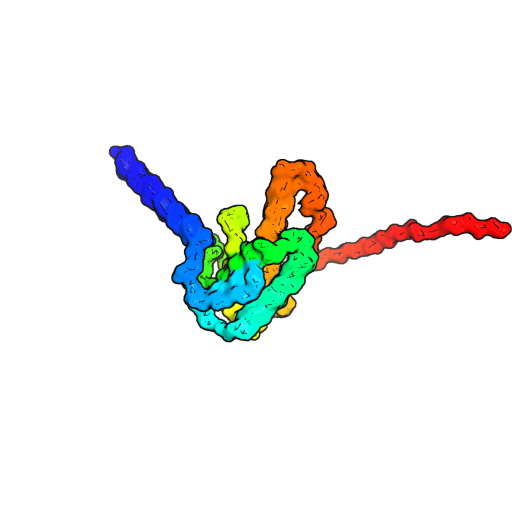83 SER A N 1
ATOM 1464 C CA . SER A 1 183 ? 31.357 22.356 -20.909 1.00 33.22 183 SER A CA 1
ATOM 1465 C C . SER A 1 183 ? 32.181 21.919 -22.123 1.00 33.22 183 SER A C 1
ATOM 1467 O O . SER A 1 183 ? 32.132 20.762 -22.539 1.00 33.22 183 SER A O 1
ATOM 1469 N N . ARG A 1 184 ? 32.887 22.866 -22.750 1.00 32.88 184 ARG A N 1
ATOM 1470 C CA . ARG A 1 184 ? 33.856 22.577 -23.811 1.00 32.88 184 ARG A CA 1
ATOM 1471 C C . ARG A 1 184 ? 35.123 22.012 -23.173 1.00 32.88 184 ARG A C 1
ATOM 1473 O O . ARG A 1 184 ? 35.897 22.763 -22.590 1.00 32.88 184 ARG A O 1
ATOM 1480 N N . HIS A 1 185 ? 35.376 20.723 -23.376 1.00 33.38 185 HIS A N 1
ATOM 1481 C CA . HIS A 1 185 ? 36.711 20.144 -23.262 1.00 33.38 185 HIS A CA 1
ATOM 1482 C C . HIS A 1 185 ? 37.118 19.520 -24.598 1.00 33.38 185 HIS A C 1
ATOM 1484 O O . HIS A 1 185 ? 36.672 18.436 -24.958 1.00 33.38 185 HIS A O 1
ATOM 1490 N N . SER A 1 186 ? 37.977 20.223 -25.334 1.00 35.16 186 SER A N 1
ATOM 1491 C CA . SER A 1 186 ? 39.062 19.630 -26.125 1.00 35.16 186 SER A CA 1
ATOM 1492 C C . SER A 1 186 ? 39.824 20.722 -26.853 1.00 35.16 186 SER A C 1
ATOM 1494 O O . SER A 1 186 ? 39.229 21.504 -27.591 1.00 35.16 186 SER A O 1
ATOM 1496 N N . SER A 1 187 ? 41.143 20.741 -26.681 1.00 33.75 187 SER A N 1
ATOM 1497 C CA . SER A 1 187 ? 42.081 20.597 -27.802 1.00 33.75 187 SER A CA 1
ATOM 1498 C C . SER A 1 187 ? 43.509 20.554 -27.265 1.00 33.75 187 SER A C 1
ATOM 1500 O O . SER A 1 187 ? 44.102 21.573 -26.917 1.00 33.75 187 SER A O 1
ATOM 1502 N N . ILE A 1 188 ? 44.047 19.338 -27.222 1.00 38.03 188 ILE A N 1
ATOM 1503 C CA . ILE A 1 188 ? 45.479 19.049 -27.203 1.00 38.03 188 ILE A CA 1
ATOM 1504 C C . ILE A 1 188 ? 46.053 19.533 -28.544 1.00 38.03 188 ILE A C 1
ATOM 1506 O O . ILE A 1 188 ? 45.576 19.139 -29.607 1.00 38.03 188 ILE A O 1
ATOM 1510 N N . LYS A 1 189 ? 47.063 20.407 -28.501 1.00 37.53 189 LYS A N 1
ATOM 1511 C CA . LYS A 1 189 ? 47.865 20.794 -29.670 1.00 37.53 189 LYS A CA 1
ATOM 1512 C C . LYS A 1 189 ? 48.925 19.719 -29.919 1.00 37.53 189 LYS A C 1
ATOM 1514 O O . LYS A 1 189 ? 49.838 19.572 -29.117 1.00 37.53 189 LYS A O 1
ATOM 1519 N N . LEU A 1 190 ? 48.847 19.049 -31.065 1.00 39.12 190 LEU A N 1
ATOM 1520 C CA . LEU A 1 190 ? 49.990 18.414 -31.721 1.00 39.12 190 LEU A CA 1
ATOM 1521 C C . LEU A 1 190 ? 50.275 19.210 -32.997 1.00 39.12 190 LEU A C 1
ATOM 1523 O O . LEU A 1 190 ? 49.413 19.312 -33.871 1.00 39.12 190 LEU A O 1
ATOM 1527 N N . ARG A 1 191 ? 51.466 19.806 -33.095 1.00 43.88 191 ARG A N 1
ATOM 1528 C CA . ARG A 1 191 ? 52.022 20.300 -34.358 1.00 43.88 191 ARG A CA 1
ATOM 1529 C C . ARG A 1 191 ? 53.250 19.463 -34.701 1.00 43.88 191 ARG A C 1
ATOM 1531 O O . ARG A 1 191 ? 54.081 19.220 -33.830 1.00 43.88 191 ARG A O 1
ATOM 1538 N N . LYS A 1 192 ? 53.265 19.020 -35.958 1.00 51.16 192 LYS A N 1
ATOM 1539 C CA . LYS A 1 192 ? 54.445 18.603 -36.717 1.00 51.16 192 LYS A CA 1
ATOM 1540 C C . LYS A 1 192 ? 55.387 19.785 -36.915 1.00 51.16 192 LYS A C 1
ATOM 1542 O O . LYS A 1 192 ? 54.865 20.927 -36.948 1.00 51.16 192 LYS A O 1
#

Secondary structure (DSSP, 8-state):
-HHHHHHHHHHHHHHHHHHHHHHH--GGG--EEEEETTEEEEESS---HHHHHHHHHHHHHHHHT-TT--TTS-EEEEEE-SHHHHHHHSTT-TTSSEEE-TTT--EEEEESEETTTTEEBPTTSPBPPTT--HHHHHHHHHHHHHHHHHHHHHHHH--GGGGTT------SS-------------------